Protein AF-A0A3D0Y7F2-F1 (afdb_monomer_lite)

Radius of gyration: 28.41 Å; chains: 1; bounding box: 75×40×72 Å

Sequence (306 aa):
MISSENSNTTSEDLYGLFSFSYNDFSDPIQWSDATGISRIKKYPNGFASLYKIGITNENKSEDSSIKQLWVSVSYGKETEGGITLGGSEKISDPVDLDFKDEFSYNTVKRVFYFKKKGISPLGLIVHIEKQHIKPTKFFYGFILRTRLFFWRKFLTSLIKLFDKTLTGILWLISGERTSEDIWSRMLMDKNKVGLYANNSSRVHNIPLKPAEFSNVGTIDFFGYKAKRWSVISFCVIHLGISIVFITYQYKPSLLKFLFNNNFLTLCYIVVSFAFFESLIPETLKILTNKFIPNIFNKIVFKSIKV

Structure (mmCIF, N/CA/C/O backbone):
data_AF-A0A3D0Y7F2-F1
#
_entry.id   AF-A0A3D0Y7F2-F1
#
loop_
_atom_site.group_PDB
_atom_site.id
_atom_site.type_symbol
_atom_site.label_atom_id
_atom_site.label_alt_id
_atom_site.label_comp_id
_atom_site.label_asym_id
_atom_site.label_entity_id
_atom_site.label_seq_id
_atom_site.pdbx_PDB_ins_code
_atom_site.Cartn_x
_atom_site.Cartn_y
_atom_site.Cartn_z
_atom_site.occupancy
_atom_site.B_iso_or_equiv
_atom_site.auth_seq_id
_atom_site.auth_comp_id
_atom_site.auth_asym_id
_atom_site.auth_atom_id
_atom_site.pdbx_PDB_model_num
ATOM 1 N N . MET A 1 1 ? -30.557 -10.541 -16.569 1.00 31.45 1 MET A N 1
ATOM 2 C CA . MET A 1 1 ? -31.504 -10.146 -15.508 1.00 31.45 1 MET A CA 1
ATOM 3 C C . MET A 1 1 ? -31.081 -10.867 -14.243 1.00 31.45 1 MET A C 1
ATOM 5 O O . MET A 1 1 ? -31.328 -12.055 -14.129 1.00 31.45 1 MET A O 1
ATOM 9 N N . ILE A 1 2 ? -30.344 -10.188 -13.367 1.00 25.33 2 ILE A N 1
ATOM 10 C CA . ILE A 1 2 ? -30.065 -10.669 -12.011 1.00 25.33 2 ILE A CA 1
ATOM 11 C C . ILE A 1 2 ? -30.887 -9.740 -11.130 1.00 25.33 2 ILE A C 1
ATOM 13 O O . ILE A 1 2 ? -30.634 -8.536 -11.106 1.00 25.33 2 ILE A O 1
ATOM 17 N N . SER A 1 3 ? -31.948 -10.278 -10.538 1.00 23.50 3 SER A N 1
ATOM 18 C CA . SER A 1 3 ? -32.793 -9.568 -9.589 1.00 23.50 3 SER A CA 1
ATOM 19 C C . SER A 1 3 ? -31.948 -9.206 -8.374 1.00 23.50 3 SER A C 1
ATOM 21 O O . SER A 1 3 ? -31.533 -10.076 -7.612 1.00 23.50 3 SER A O 1
ATOM 23 N N . SER A 1 4 ? -31.672 -7.916 -8.207 1.00 27.48 4 SER A N 1
ATOM 24 C CA . SER A 1 4 ? -31.220 -7.366 -6.937 1.00 27.48 4 SER A CA 1
ATOM 25 C C . SER A 1 4 ? -32.393 -7.450 -5.962 1.00 27.48 4 SER A C 1
ATOM 27 O O . SER A 1 4 ? -33.233 -6.548 -5.914 1.00 27.48 4 SER A O 1
ATOM 29 N N . GLU A 1 5 ? -32.488 -8.551 -5.223 1.00 30.44 5 GLU A N 1
ATOM 30 C CA . GLU A 1 5 ? -33.290 -8.583 -4.007 1.00 30.44 5 GLU A CA 1
ATOM 31 C C . GLU A 1 5 ? -32.651 -7.611 -3.014 1.00 30.44 5 GLU A C 1
ATOM 33 O O . GLU A 1 5 ? -31.716 -7.932 -2.284 1.00 30.44 5 GLU A O 1
ATOM 38 N N . ASN A 1 6 ? -33.145 -6.373 -3.027 1.00 33.69 6 ASN A N 1
ATOM 39 C CA . ASN A 1 6 ? -33.041 -5.480 -1.887 1.00 33.69 6 ASN A CA 1
ATOM 40 C C . ASN A 1 6 ? -33.839 -6.130 -0.754 1.00 33.69 6 ASN A C 1
ATOM 42 O O . ASN A 1 6 ? -35.038 -5.891 -0.609 1.00 33.69 6 ASN A O 1
ATOM 46 N N . SER A 1 7 ? -33.183 -6.980 0.035 1.00 36.22 7 SER A N 1
ATOM 47 C CA . SER A 1 7 ? -33.731 -7.438 1.303 1.00 36.22 7 SER A CA 1
ATOM 48 C C . SER A 1 7 ? -33.787 -6.228 2.236 1.00 36.22 7 SER A C 1
ATOM 50 O O . SER A 1 7 ? -32.797 -5.884 2.890 1.00 36.22 7 SER A O 1
ATOM 52 N N . ASN A 1 8 ? -34.935 -5.553 2.261 1.00 37.84 8 ASN A N 1
ATOM 53 C CA . ASN A 1 8 ? -35.288 -4.582 3.288 1.00 37.84 8 ASN A CA 1
ATOM 54 C C . ASN A 1 8 ? -35.274 -5.316 4.632 1.00 37.84 8 ASN A C 1
ATOM 56 O O . ASN A 1 8 ? -36.281 -5.879 5.048 1.00 37.84 8 ASN A O 1
ATOM 60 N N . THR A 1 9 ? -34.110 -5.370 5.279 1.00 47.34 9 THR A N 1
ATOM 61 C CA . THR A 1 9 ? -34.013 -5.886 6.643 1.00 47.34 9 THR A CA 1
ATOM 62 C C . THR A 1 9 ? -34.732 -4.873 7.526 1.00 47.34 9 THR A C 1
ATOM 64 O O . THR A 1 9 ? -34.365 -3.696 7.523 1.00 47.34 9 THR A O 1
ATOM 67 N N . THR A 1 10 ? -35.800 -5.289 8.200 1.00 50.09 10 THR A N 1
ATOM 68 C CA . THR A 1 10 ? -36.609 -4.376 9.015 1.00 50.09 10 THR A CA 1
ATOM 69 C C . THR A 1 10 ? -35.827 -3.946 10.256 1.00 50.09 10 THR A C 1
ATOM 71 O O . THR A 1 10 ? -34.909 -4.641 10.690 1.00 50.09 10 THR A O 1
ATOM 74 N N . SER A 1 11 ? -36.160 -2.795 10.847 1.00 49.34 11 SER A N 1
ATOM 75 C CA . SER A 1 11 ? -35.539 -2.353 12.104 1.00 49.34 11 SER A CA 1
ATOM 76 C C . SER A 1 11 ? -35.681 -3.410 13.206 1.00 49.34 11 SER A C 1
ATOM 78 O O . SER A 1 11 ? -34.735 -3.626 13.960 1.00 49.34 11 SER A O 1
ATOM 80 N N . GLU A 1 12 ? -36.805 -4.131 13.248 1.00 50.69 12 GLU A N 1
ATOM 81 C CA . GLU A 1 12 ? -37.059 -5.239 14.180 1.00 50.69 12 GLU A CA 1
ATOM 82 C C . GLU A 1 12 ? -36.042 -6.385 14.041 1.00 50.69 12 GLU A C 1
ATOM 84 O O . GLU A 1 12 ? -35.531 -6.871 15.054 1.00 50.69 12 GLU A O 1
ATOM 89 N N . ASP A 1 13 ? -35.647 -6.745 12.814 1.00 58.28 13 ASP A N 1
ATOM 90 C CA . ASP A 1 13 ? -34.602 -7.751 12.566 1.00 58.28 13 ASP A CA 1
ATOM 91 C C . ASP A 1 13 ? -33.224 -7.295 13.082 1.00 58.28 13 ASP A C 1
ATOM 93 O O . ASP A 1 13 ? -32.412 -8.106 13.538 1.00 58.28 13 ASP A O 1
ATOM 97 N N . LEU A 1 14 ? -32.943 -5.986 13.023 1.00 55.69 14 LEU A N 1
ATOM 98 C CA . LEU A 1 14 ? -31.690 -5.400 13.517 1.00 55.69 14 LEU A CA 1
ATOM 99 C C . LEU A 1 14 ? -31.657 -5.372 15.056 1.00 55.69 14 LEU A C 1
ATOM 101 O O . LEU A 1 14 ? -30.624 -5.686 15.652 1.00 55.69 14 LEU A O 1
ATOM 105 N N . TYR A 1 15 ? -32.789 -5.066 15.700 1.00 56.88 15 TYR A N 1
ATOM 106 C CA . TYR A 1 15 ? -32.940 -5.111 17.161 1.00 56.88 15 TYR A CA 1
ATOM 107 C C . TYR A 1 15 ? -32.866 -6.543 17.715 1.00 56.88 15 TYR A C 1
ATOM 109 O O . TYR A 1 15 ? -32.319 -6.752 18.801 1.00 56.88 15 TYR A O 1
ATOM 117 N N . GLY A 1 16 ? -33.343 -7.541 16.961 1.00 59.06 16 GLY A N 1
ATOM 118 C CA . GLY A 1 16 ? -33.227 -8.957 17.323 1.00 59.06 16 GLY A CA 1
ATOM 119 C C . GLY A 1 16 ? -31.779 -9.464 17.393 1.00 59.06 16 GLY A C 1
ATOM 120 O O . GLY A 1 16 ? -31.470 -10.340 18.202 1.00 59.06 16 GLY A O 1
ATOM 121 N N . LEU A 1 17 ? -30.875 -8.884 16.595 1.00 60.06 17 LEU A N 1
ATOM 122 C CA . LEU A 1 17 ? -29.456 -9.262 16.535 1.00 60.06 17 LEU A CA 1
ATOM 123 C C . LEU A 1 17 ? -28.589 -8.604 17.620 1.00 60.06 17 LEU A C 1
ATOM 125 O O . LEU A 1 17 ? -27.575 -9.182 18.008 1.00 60.06 17 LEU A O 1
ATOM 129 N N . PHE A 1 18 ? -28.972 -7.427 18.124 1.00 61.91 18 PHE A N 1
ATOM 130 C CA . PHE A 1 18 ? -28.209 -6.653 19.112 1.00 61.91 18 PHE A CA 1
ATOM 131 C C . PHE A 1 18 ? -29.097 -6.237 20.298 1.00 61.91 18 PHE A C 1
ATOM 133 O O . PHE A 1 18 ? -29.431 -5.071 20.474 1.00 61.91 18 PHE A O 1
ATOM 140 N N . SER A 1 19 ? -29.481 -7.185 21.157 1.00 54.09 19 SER A N 1
ATOM 141 C CA . SER A 1 19 ? -30.328 -6.899 22.325 1.00 54.09 19 SER A CA 1
ATOM 142 C C . SER A 1 19 ? -29.500 -6.687 23.609 1.00 54.09 19 SER A C 1
ATOM 144 O O . SER A 1 19 ? -29.348 -7.607 24.419 1.00 54.09 19 SER A O 1
ATOM 146 N N . PHE A 1 20 ? -28.933 -5.498 23.821 1.00 61.19 20 PHE A N 1
ATOM 147 C CA . PHE A 1 20 ? -28.354 -5.094 25.115 1.00 61.19 20 PHE A CA 1
ATOM 148 C C . PHE A 1 20 ? -28.606 -3.612 25.402 1.00 61.19 20 PHE A C 1
ATOM 150 O O . PHE A 1 20 ? -28.861 -2.837 24.490 1.00 61.19 20 PHE A O 1
ATOM 157 N N . SER A 1 21 ? -28.572 -3.233 26.686 1.00 50.38 21 SER A N 1
ATOM 158 C CA . SER A 1 21 ? -28.918 -1.880 27.142 1.00 50.38 21 SER A CA 1
ATOM 159 C C . SER A 1 21 ? -28.012 -0.809 26.517 1.00 50.38 21 SER A C 1
ATOM 161 O O . SER A 1 21 ? -26.785 -0.872 26.630 1.00 50.38 21 SER A O 1
ATOM 163 N N . TYR A 1 22 ? -28.649 0.166 25.867 1.00 56.84 22 TYR A N 1
ATOM 164 C CA . TYR A 1 22 ? -28.088 1.164 24.950 1.00 56.84 22 TYR A CA 1
ATOM 165 C C . TYR A 1 22 ? -27.462 2.385 25.623 1.00 56.84 22 TYR A C 1
ATOM 167 O O . TYR A 1 22 ? -27.302 3.406 24.968 1.00 56.84 22 TYR A O 1
ATOM 175 N N . ASN A 1 23 ? -27.104 2.329 26.908 1.00 53.56 23 ASN A N 1
ATOM 176 C CA . ASN A 1 23 ? -26.885 3.552 27.696 1.00 53.56 23 ASN A CA 1
ATOM 177 C C . ASN A 1 23 ? -25.771 4.502 27.203 1.00 53.56 23 ASN A C 1
ATOM 179 O O . ASN A 1 23 ? -25.638 5.573 27.770 1.00 53.56 23 ASN A O 1
ATOM 183 N N . ASP A 1 24 ? -25.028 4.176 26.140 1.00 64.12 24 ASP A N 1
ATOM 184 C CA . ASP A 1 24 ? -24.133 5.102 25.435 1.00 64.12 24 ASP A CA 1
ATOM 185 C C . ASP A 1 24 ? -23.943 4.782 23.926 1.00 64.12 24 ASP A C 1
ATOM 187 O O . ASP A 1 24 ? -22.988 5.263 23.307 1.00 64.12 24 ASP A O 1
ATOM 191 N N . PHE A 1 25 ? -24.770 3.914 23.330 1.00 67.94 25 PHE A N 1
ATOM 192 C 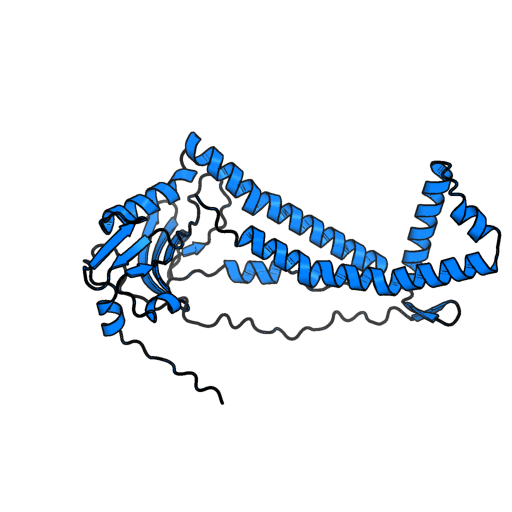CA . PHE A 1 25 ? -24.621 3.466 21.935 1.00 67.94 25 PHE A CA 1
ATOM 193 C C . PHE A 1 25 ? -25.765 3.964 21.059 1.00 67.94 25 PHE A C 1
ATOM 195 O O . PHE A 1 25 ? -26.882 4.136 21.533 1.00 67.94 25 PHE A O 1
ATOM 202 N N . SER A 1 26 ? -25.478 4.164 19.772 1.00 69.62 26 SER A N 1
ATOM 203 C CA . SER A 1 26 ? -26.501 4.415 18.764 1.00 69.62 26 SER A CA 1
ATOM 204 C C . SER A 1 26 ? -27.470 3.240 18.674 1.00 69.62 26 SER A C 1
ATOM 206 O O . SER A 1 26 ? -27.095 2.095 18.952 1.00 69.62 26 SER A O 1
ATOM 208 N N . ASP A 1 27 ? -28.666 3.515 18.162 1.00 68.69 27 ASP A N 1
ATOM 209 C CA . ASP A 1 27 ? -29.533 2.473 17.623 1.00 68.69 27 ASP A CA 1
ATOM 210 C C . ASP A 1 27 ? -28.783 1.612 16.587 1.00 68.69 27 ASP A C 1
ATOM 212 O O . ASP A 1 27 ? -27.789 2.078 16.005 1.00 68.69 27 ASP A O 1
ATOM 216 N N . PRO A 1 28 ? -29.217 0.359 16.353 1.00 72.06 28 PRO A N 1
ATOM 217 C CA . PRO A 1 28 ? -28.663 -0.483 15.302 1.00 72.06 28 PRO A CA 1
ATOM 218 C C . PRO A 1 28 ? -28.724 0.211 13.933 1.00 72.06 28 PRO A C 1
ATOM 220 O O . PRO A 1 28 ? -29.779 0.642 13.474 1.00 72.06 28 PRO A O 1
ATOM 223 N N . ILE A 1 29 ? -27.576 0.300 13.266 1.00 72.50 29 ILE A N 1
ATOM 224 C CA . ILE A 1 29 ? -27.380 0.917 11.956 1.00 72.50 29 ILE A CA 1
ATOM 225 C C . ILE A 1 29 ? -27.018 -0.177 10.953 1.00 72.50 29 ILE A C 1
ATOM 227 O O . ILE A 1 29 ? -26.158 -1.027 11.206 1.00 72.50 29 ILE A O 1
ATOM 231 N N . GLN A 1 30 ? -27.643 -0.126 9.779 1.00 72.62 30 GLN A N 1
ATOM 232 C CA . GLN A 1 30 ? -27.205 -0.892 8.620 1.00 72.62 30 GLN A CA 1
ATOM 233 C C . GLN A 1 30 ? -26.110 -0.110 7.882 1.00 72.62 30 GLN A C 1
ATOM 235 O O . GLN A 1 30 ? -26.349 0.980 7.360 1.00 72.62 30 GLN A O 1
ATOM 240 N N . TRP A 1 31 ? -24.905 -0.668 7.834 1.00 71.94 31 TRP A N 1
ATOM 241 C CA . TRP A 1 31 ? -23.828 -0.226 6.951 1.00 71.94 31 TRP A CA 1
ATOM 242 C C . TRP A 1 31 ? -23.847 -1.039 5.648 1.00 71.94 31 TRP A C 1
ATOM 244 O O . TRP A 1 31 ? -24.572 -2.028 5.518 1.00 71.94 31 TRP A O 1
ATOM 254 N N . SER A 1 32 ? -23.039 -0.624 4.668 1.00 67.50 32 SER A N 1
ATOM 255 C CA . SER A 1 32 ? -22.938 -1.277 3.354 1.00 67.50 32 SER A CA 1
ATOM 256 C C . SER A 1 32 ? -22.606 -2.771 3.432 1.00 67.50 32 SER A C 1
ATOM 258 O O . SER A 1 32 ? -23.070 -3.561 2.618 1.00 67.50 32 SER A O 1
ATOM 260 N N . ASP A 1 33 ? -21.807 -3.155 4.419 1.00 67.62 33 ASP A N 1
ATOM 261 C CA . ASP A 1 33 ? -21.152 -4.455 4.549 1.00 67.62 33 ASP A CA 1
ATOM 262 C C . ASP A 1 33 ? -21.440 -5.151 5.891 1.00 67.62 33 ASP A C 1
ATOM 264 O O . ASP A 1 33 ? -21.094 -6.322 6.074 1.00 67.62 33 ASP A O 1
ATOM 268 N N . ALA A 1 34 ? -22.103 -4.465 6.825 1.00 73.75 34 ALA A N 1
ATOM 269 C CA . ALA A 1 34 ? -22.382 -4.982 8.158 1.00 73.75 34 ALA A CA 1
ATOM 270 C C . ALA A 1 34 ? -23.618 -4.333 8.798 1.00 73.75 34 ALA A C 1
ATOM 272 O O . ALA A 1 34 ? -23.972 -3.195 8.506 1.00 73.75 34 ALA A O 1
ATOM 273 N N . THR A 1 35 ? -24.231 -5.042 9.739 1.00 78.38 35 THR A N 1
ATOM 274 C CA . THR A 1 35 ? -25.223 -4.496 10.672 1.00 78.38 35 THR A CA 1
ATOM 275 C C . THR A 1 35 ? -24.552 -4.299 12.025 1.00 78.38 35 THR A C 1
ATOM 277 O O . THR A 1 35 ? -23.907 -5.229 12.510 1.00 78.38 35 THR A O 1
ATOM 280 N N . GLY A 1 36 ? -24.722 -3.157 12.688 1.00 81.50 36 GLY A N 1
ATOM 281 C CA . GLY A 1 36 ? -24.130 -2.988 14.011 1.00 81.50 36 GLY A CA 1
ATOM 282 C C . GLY A 1 36 ? -24.531 -1.728 14.747 1.00 81.50 36 GLY A C 1
ATOM 283 O O . GLY A 1 36 ? -25.446 -1.022 14.359 1.00 81.50 36 GLY A O 1
ATOM 284 N N . ILE A 1 37 ? -23.822 -1.444 15.827 1.00 81.81 37 ILE A N 1
ATOM 285 C CA . ILE A 1 37 ? -24.002 -0.258 16.658 1.00 81.81 37 ILE A CA 1
ATOM 286 C C . ILE A 1 37 ? -22.727 0.571 16.674 1.00 81.81 37 ILE A C 1
ATOM 288 O O . ILE A 1 37 ? -21.622 0.079 16.414 1.00 81.81 37 ILE A O 1
ATOM 292 N N . SER A 1 38 ? -22.868 1.840 17.036 1.00 81.00 38 SER A N 1
ATOM 293 C CA . SER A 1 38 ? -21.736 2.748 17.133 1.00 81.00 38 SER A CA 1
ATOM 294 C C . SER A 1 38 ? -21.764 3.599 18.393 1.00 81.00 38 SER A C 1
ATOM 296 O O . SER A 1 38 ? -22.818 3.847 18.967 1.00 81.00 38 SER A O 1
ATOM 298 N N . ARG A 1 39 ? -20.594 4.052 18.837 1.00 82.88 39 ARG A N 1
ATOM 299 C CA . ARG A 1 39 ? -20.454 5.011 19.937 1.00 82.88 39 ARG A CA 1
ATOM 300 C C . ARG A 1 39 ? -19.411 6.047 19.576 1.00 82.88 39 ARG A C 1
ATOM 302 O O . ARG A 1 39 ? -18.332 5.695 19.106 1.00 82.88 39 ARG A O 1
ATOM 309 N N . ILE A 1 40 ? -19.708 7.312 19.852 1.00 82.06 40 ILE A N 1
ATOM 310 C CA . ILE A 1 40 ? -18.735 8.396 19.742 1.00 82.06 40 ILE A CA 1
ATOM 311 C C . ILE A 1 40 ? -18.255 8.774 21.141 1.00 82.06 40 ILE A C 1
ATOM 313 O O . ILE A 1 40 ? -19.053 9.066 22.028 1.00 82.06 40 ILE A O 1
ATOM 317 N N . LYS A 1 41 ? -16.936 8.811 21.325 1.00 85.19 41 LYS A N 1
ATOM 318 C CA . LYS A 1 41 ? -16.285 9.404 22.493 1.00 85.19 41 LYS A CA 1
ATOM 319 C C . LYS A 1 41 ? -15.614 10.706 22.075 1.00 85.19 41 LYS A C 1
ATOM 321 O O . LYS A 1 41 ? -14.634 10.674 21.337 1.00 85.19 41 LYS A O 1
ATOM 326 N N . LYS A 1 42 ? -16.141 11.836 22.543 1.00 85.06 42 LYS A N 1
ATOM 327 C CA . LYS A 1 42 ? -15.595 13.169 22.253 1.00 85.06 42 LYS A CA 1
ATOM 328 C C . LYS A 1 42 ? -14.415 13.494 23.168 1.00 85.06 42 LYS A C 1
ATOM 330 O O . LYS A 1 42 ? -14.407 13.098 24.335 1.00 85.06 42 LYS A O 1
ATOM 335 N N . TYR A 1 43 ? -13.446 14.237 22.645 1.00 82.19 43 TYR A N 1
ATOM 336 C CA . TYR A 1 43 ? -12.298 14.756 23.382 1.00 82.19 43 TYR A CA 1
ATOM 337 C C . TYR A 1 43 ? -12.314 16.295 23.406 1.00 82.19 43 TYR A C 1
ATOM 339 O O . TYR A 1 43 ? -12.846 16.922 22.489 1.00 82.19 43 TYR A O 1
ATOM 347 N N . PRO A 1 44 ? -11.690 16.939 24.412 1.00 79.19 44 PRO A N 1
ATOM 348 C CA . PRO A 1 44 ? -11.733 18.400 24.577 1.00 79.19 44 PRO A CA 1
ATOM 349 C C . PRO A 1 44 ? -11.097 19.214 23.438 1.00 79.19 44 PRO A C 1
ATOM 351 O O . PRO A 1 44 ? -11.275 20.422 23.361 1.00 79.19 44 PRO A O 1
ATOM 354 N N . ASN A 1 45 ? -10.321 18.574 22.565 1.00 78.44 45 ASN A N 1
ATOM 355 C CA . ASN A 1 45 ? -9.550 19.199 21.489 1.00 78.44 45 ASN A CA 1
ATOM 356 C C . ASN A 1 45 ? -10.296 19.243 20.138 1.00 78.44 45 ASN A C 1
ATOM 358 O O . ASN A 1 45 ? -9.668 19.513 19.115 1.00 78.44 45 ASN A O 1
ATOM 362 N N . GLY A 1 46 ? -11.601 18.946 20.114 1.00 79.94 46 GLY A N 1
ATOM 363 C CA . GLY A 1 46 ? -12.395 18.872 18.879 1.00 79.94 46 GLY A CA 1
ATOM 364 C C . GLY A 1 46 ? -12.153 17.600 18.057 1.00 79.94 46 GLY A C 1
ATOM 365 O O . GLY A 1 46 ? -12.505 17.543 16.877 1.00 79.94 46 GLY A O 1
ATOM 366 N N . PHE A 1 47 ? -11.532 16.585 18.664 1.00 82.19 47 PHE A N 1
ATOM 367 C CA . PHE A 1 47 ? -11.405 15.246 18.099 1.00 82.19 47 PHE A CA 1
ATOM 368 C C . PHE A 1 47 ? -12.358 14.282 18.801 1.00 82.19 47 PHE A C 1
ATOM 370 O O . PHE A 1 47 ? -12.785 14.512 19.932 1.00 82.19 47 PHE A O 1
ATOM 377 N N . ALA A 1 48 ? -12.656 13.166 18.150 1.00 83.69 48 ALA A N 1
ATOM 378 C CA . ALA A 1 48 ? -13.460 12.102 18.720 1.00 83.69 48 ALA A CA 1
ATOM 379 C C . ALA A 1 48 ? -12.994 10.728 18.227 1.00 83.69 48 ALA A C 1
ATOM 381 O O . ALA A 1 48 ? -12.411 10.600 17.148 1.00 83.69 48 ALA A O 1
ATOM 382 N N . SER A 1 49 ? -13.288 9.701 19.022 1.00 83.25 49 SER A N 1
ATOM 383 C CA . SER A 1 49 ? -13.154 8.302 18.620 1.00 83.25 49 SER A CA 1
ATOM 384 C C . SER A 1 49 ? -14.523 7.710 18.320 1.00 83.25 49 SER A C 1
ATOM 386 O O . SER A 1 49 ? -15.429 7.778 19.151 1.00 83.25 49 SER A O 1
ATOM 388 N N . LEU A 1 50 ? -14.662 7.110 17.143 1.00 84.12 50 LEU A N 1
ATOM 389 C CA . LEU A 1 50 ? -15.838 6.368 16.712 1.00 84.12 50 LEU A CA 1
ATOM 390 C C . LEU A 1 50 ? -15.568 4.876 16.875 1.00 84.12 50 LEU A C 1
ATOM 392 O O . LEU A 1 50 ? -14.697 4.322 16.209 1.00 84.12 50 LEU A O 1
ATOM 396 N N . TYR A 1 51 ? -16.335 4.234 17.744 1.00 84.44 51 TYR A N 1
ATOM 397 C CA . TYR A 1 51 ? -16.341 2.793 17.947 1.00 84.44 51 TYR A CA 1
ATOM 398 C C . TYR A 1 51 ? -17.490 2.210 17.131 1.00 84.44 51 TYR A C 1
ATOM 400 O O . TYR A 1 51 ? -18.615 2.689 17.253 1.00 84.44 51 TYR A O 1
ATOM 408 N N . LYS A 1 52 ? -17.223 1.190 16.319 1.00 84.56 52 LYS A N 1
ATOM 409 C CA . LYS A 1 52 ? -18.223 0.433 15.562 1.00 84.56 52 LYS A CA 1
ATOM 410 C C . LYS A 1 52 ? -18.121 -1.035 15.945 1.00 84.56 52 LYS A C 1
ATOM 412 O O . LYS A 1 52 ? -17.027 -1.593 15.974 1.00 84.56 52 LYS A O 1
ATOM 417 N N . ILE A 1 53 ? -19.255 -1.650 16.248 1.00 85.50 53 ILE A N 1
ATOM 418 C CA . ILE A 1 53 ? -19.362 -3.074 16.565 1.00 85.50 53 ILE A CA 1
ATOM 419 C C . ILE A 1 53 ? -20.499 -3.613 15.713 1.00 85.50 53 ILE A C 1
ATOM 421 O O . ILE A 1 53 ? -21.631 -3.175 15.878 1.00 85.50 53 ILE A O 1
ATOM 425 N N . GLY A 1 54 ? -20.216 -4.546 14.815 1.00 85.12 54 GLY A N 1
ATOM 426 C CA . GLY A 1 54 ? -21.222 -5.122 13.934 1.00 85.12 54 GLY A CA 1
ATOM 427 C C . GLY A 1 54 ? -20.971 -6.577 13.592 1.00 85.12 54 GLY A C 1
ATOM 428 O O . GLY A 1 54 ? -19.941 -7.147 13.932 1.00 85.12 54 GLY A O 1
ATOM 429 N N . ILE A 1 55 ? -21.934 -7.171 12.904 1.00 81.44 55 ILE A N 1
ATOM 430 C CA . ILE A 1 55 ? -21.848 -8.485 12.272 1.00 81.44 55 ILE A CA 1
ATOM 431 C C . ILE A 1 55 ? -21.838 -8.230 10.765 1.00 81.44 55 ILE A C 1
ATOM 433 O O . ILE A 1 55 ? -22.696 -7.503 10.257 1.00 81.44 55 ILE A O 1
ATOM 437 N N . THR A 1 56 ? -20.859 -8.790 10.053 1.00 77.56 56 THR A N 1
ATOM 438 C CA . THR A 1 56 ? -20.792 -8.661 8.590 1.00 77.56 56 THR A CA 1
ATOM 439 C C . THR A 1 56 ? -21.987 -9.348 7.936 1.00 77.56 56 THR A C 1
ATOM 441 O O . THR A 1 56 ? -22.507 -10.332 8.465 1.00 77.56 56 THR A O 1
ATOM 444 N N . ASN A 1 57 ? -22.414 -8.863 6.770 1.00 72.88 57 ASN A N 1
ATOM 445 C CA . ASN A 1 57 ? -23.537 -9.465 6.042 1.00 72.88 57 ASN A CA 1
ATOM 446 C C . ASN A 1 57 ? -23.282 -10.952 5.718 1.00 72.88 57 ASN A C 1
ATOM 448 O O . ASN A 1 57 ? -24.208 -11.754 5.772 1.00 72.88 57 ASN A O 1
ATOM 452 N N . GLU A 1 58 ? -22.022 -11.325 5.474 1.00 72.62 58 GLU A N 1
ATOM 453 C CA . GLU A 1 58 ? -21.587 -12.715 5.277 1.00 72.62 58 GLU A CA 1
ATOM 454 C C . GLU A 1 58 ? -21.793 -13.578 6.531 1.00 72.62 58 GLU A C 1
ATOM 456 O O . GLU A 1 58 ? -22.375 -14.652 6.454 1.00 72.62 58 GLU A O 1
ATOM 461 N N . ASN A 1 59 ? -21.395 -13.095 7.714 1.00 73.12 59 ASN A N 1
ATOM 462 C CA . ASN A 1 59 ? -21.632 -13.829 8.963 1.00 73.12 59 ASN A CA 1
ATOM 463 C C . ASN A 1 59 ? -23.116 -13.860 9.337 1.00 73.12 59 ASN A C 1
ATOM 465 O O . ASN A 1 59 ? -23.569 -14.774 10.027 1.00 73.12 59 ASN A O 1
ATOM 469 N N . LYS A 1 60 ? -23.892 -12.852 8.928 1.00 68.31 60 LYS A N 1
ATOM 470 C CA . LYS A 1 60 ? -25.323 -12.763 9.227 1.00 68.31 60 LYS A CA 1
ATOM 471 C C . LYS A 1 60 ? -26.089 -13.939 8.614 1.00 68.31 60 LYS A C 1
ATOM 473 O O . LYS A 1 60 ? -26.919 -14.512 9.317 1.00 68.31 60 LYS A O 1
ATOM 478 N N . SER A 1 61 ? -25.761 -14.335 7.382 1.00 65.62 61 SER A N 1
ATOM 479 C CA . SER A 1 61 ? -26.430 -15.417 6.645 1.00 65.62 61 SER A CA 1
ATOM 480 C C . SER A 1 61 ? -26.004 -16.838 7.040 1.00 65.62 61 SER A C 1
ATOM 482 O O . SER A 1 61 ? -26.674 -17.789 6.649 1.00 65.62 61 SER A O 1
ATOM 484 N N . GLU A 1 62 ? -24.935 -17.017 7.823 1.00 73.38 62 GLU A N 1
ATOM 485 C CA . GLU A 1 62 ? -24.532 -18.348 8.301 1.00 73.38 62 GLU A CA 1
ATOM 486 C C . GLU A 1 62 ? -25.515 -18.921 9.335 1.00 73.38 62 GLU A C 1
ATOM 488 O O . GLU A 1 62 ? -25.928 -18.224 10.255 1.00 73.38 62 GLU A O 1
ATOM 493 N N . ASP A 1 63 ? -25.809 -20.220 9.301 1.00 75.44 63 ASP A N 1
ATOM 494 C CA . ASP A 1 63 ? -26.747 -20.861 10.249 1.00 75.44 63 ASP A CA 1
ATOM 495 C C . ASP A 1 63 ? -26.154 -21.087 11.668 1.00 75.44 63 ASP A C 1
ATOM 497 O O . ASP A 1 63 ? -26.640 -21.860 12.492 1.00 75.44 63 ASP A O 1
ATOM 501 N N . SER A 1 64 ? -25.043 -20.413 11.981 1.00 80.38 64 SER A N 1
ATOM 502 C CA . SER A 1 64 ? -24.370 -20.483 13.279 1.00 80.38 64 SER A CA 1
ATOM 503 C C . SER A 1 64 ? -24.994 -19.526 14.298 1.00 80.38 64 SER A C 1
ATOM 505 O O . SER A 1 64 ? -25.174 -18.333 14.042 1.00 80.38 64 SER A O 1
ATOM 507 N N . SER A 1 65 ? -25.213 -20.025 15.521 1.00 81.75 65 SER A N 1
ATOM 508 C CA . SER A 1 65 ? -25.576 -19.193 16.683 1.00 81.75 65 SER A CA 1
ATOM 509 C C . SER A 1 65 ? -24.440 -18.281 17.161 1.00 81.75 65 SER A C 1
ATOM 511 O O . SER A 1 65 ? -24.688 -17.322 17.892 1.00 81.75 65 SER A O 1
ATOM 513 N N . ILE A 1 66 ? -23.193 -18.572 16.775 1.00 84.06 66 ILE A N 1
ATOM 514 C CA . ILE A 1 66 ? -22.011 -17.763 17.082 1.00 84.06 66 ILE A CA 1
ATOM 515 C C . ILE A 1 66 ? -21.648 -16.969 15.833 1.00 84.06 66 ILE A C 1
ATOM 517 O O . ILE A 1 66 ? -21.231 -17.543 14.829 1.00 84.06 66 ILE A O 1
ATOM 521 N N . LYS A 1 67 ? -21.777 -15.648 15.925 1.00 84.88 67 LYS A N 1
ATOM 522 C CA . LYS A 1 67 ? -21.461 -14.699 14.858 1.00 84.88 67 LYS A CA 1
ATOM 523 C C . LYS A 1 67 ? -20.127 -14.028 15.148 1.00 84.88 67 LYS A C 1
ATOM 525 O O . LYS A 1 67 ? -19.934 -13.530 16.259 1.00 84.88 67 LYS A O 1
ATOM 530 N N . GLN A 1 68 ? -19.206 -14.002 14.187 1.00 85.12 68 GLN A N 1
ATOM 531 C CA . GLN A 1 68 ? -17.995 -13.192 14.333 1.00 85.12 68 GLN A CA 1
ATOM 532 C C . GLN A 1 68 ? -18.360 -11.711 14.276 1.00 85.12 68 GLN A C 1
ATOM 534 O O . GLN A 1 68 ? -19.211 -11.290 13.488 1.00 85.12 68 GLN A O 1
ATOM 539 N N . LEU A 1 69 ? -17.723 -10.927 15.139 1.00 83.62 69 LEU A N 1
ATOM 540 C CA . LEU A 1 69 ? -17.932 -9.492 15.191 1.00 83.62 69 LEU A CA 1
ATOM 541 C C . LEU A 1 69 ? -16.851 -8.776 14.395 1.00 83.62 69 LEU A C 1
ATOM 543 O O . LEU A 1 69 ? -15.656 -9.006 14.575 1.00 83.62 69 LEU A O 1
ATOM 547 N N . TRP A 1 70 ? -17.295 -7.836 13.575 1.00 84.81 70 TRP A N 1
ATOM 548 C CA . TRP A 1 70 ? -16.466 -6.770 13.060 1.00 84.81 70 TRP A CA 1
ATOM 549 C C . TRP A 1 70 ? -16.456 -5.624 14.066 1.00 84.81 70 TRP A C 1
ATOM 551 O O . TRP A 1 70 ? -17.477 -4.988 14.331 1.00 84.81 70 TRP A O 1
ATOM 561 N N . VAL A 1 71 ? -15.293 -5.377 14.655 1.00 83.62 71 VAL A N 1
ATOM 562 C CA . VAL A 1 71 ? -15.109 -4.336 15.659 1.00 83.62 71 VAL A CA 1
ATOM 563 C C . VAL A 1 71 ? -14.030 -3.390 15.171 1.00 83.62 71 VAL A C 1
ATOM 565 O O . VAL A 1 71 ? -12.874 -3.785 15.042 1.00 83.62 71 VAL A O 1
ATOM 568 N N . SER A 1 72 ? -14.383 -2.128 14.956 1.00 82.25 72 SER A N 1
ATOM 569 C CA . SER A 1 72 ? -13.427 -1.098 14.560 1.00 82.25 72 SER A CA 1
ATOM 570 C C . SER A 1 72 ? -13.498 0.122 15.467 1.00 82.25 72 SER A C 1
ATOM 572 O O . SER A 1 72 ? -14.528 0.449 16.058 1.00 82.25 72 SER A O 1
ATOM 574 N N . VAL A 1 73 ? -12.363 0.795 15.610 1.00 82.25 73 VAL A N 1
ATOM 575 C CA . VAL A 1 73 ? -12.258 2.084 16.288 1.00 82.25 73 VAL A CA 1
ATOM 576 C C . VAL A 1 73 ? -11.455 3.021 15.409 1.00 82.25 73 VAL A C 1
ATOM 578 O O . VAL A 1 73 ? -10.411 2.645 14.878 1.00 82.25 73 VAL A O 1
ATOM 581 N N . SER A 1 74 ? -11.960 4.232 15.226 1.00 79.88 74 SER A N 1
ATOM 582 C CA . SER A 1 74 ? -11.351 5.256 14.381 1.00 79.88 74 SER A CA 1
ATOM 583 C C . SER A 1 74 ? -11.252 6.572 15.142 1.00 79.88 74 SER A C 1
ATOM 585 O O . SER A 1 74 ? -12.168 6.898 15.890 1.00 79.88 74 SER A O 1
ATOM 587 N N . TYR A 1 75 ? -10.165 7.320 14.968 1.00 80.19 75 TYR A N 1
ATOM 588 C CA . TYR A 1 75 ? -9.928 8.621 15.597 1.00 80.19 75 TYR A CA 1
ATOM 589 C C . TYR A 1 75 ? -9.880 9.725 14.542 1.00 80.19 75 TYR A C 1
ATOM 591 O O . TYR A 1 75 ? -9.279 9.575 13.479 1.00 80.19 75 TYR A O 1
ATOM 599 N N . GLY A 1 76 ? -10.518 10.858 14.820 1.00 77.94 76 GLY A N 1
ATOM 600 C CA . GLY A 1 76 ? -10.586 11.931 13.841 1.00 77.94 76 GLY A CA 1
ATOM 601 C C . GLY A 1 76 ? -11.160 13.227 14.375 1.00 77.94 76 GLY A C 1
ATOM 602 O O . GLY A 1 76 ? -11.526 13.329 15.544 1.00 77.94 76 GLY A O 1
ATOM 603 N N . LYS A 1 77 ? -11.217 14.234 13.501 1.00 79.19 7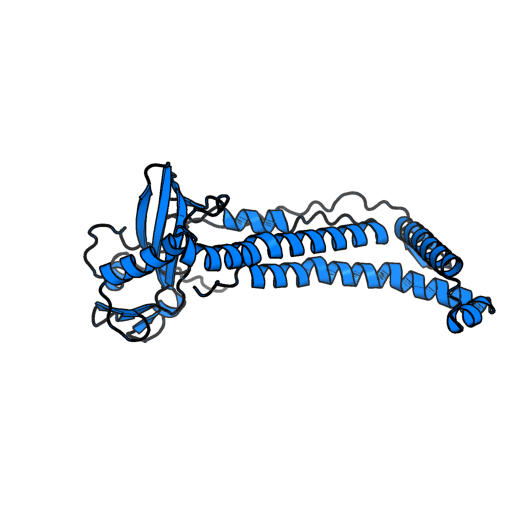7 LYS A N 1
ATOM 604 C CA . LYS A 1 77 ? -11.838 15.518 13.825 1.00 79.19 77 LYS A CA 1
ATOM 605 C C . LYS A 1 77 ? -13.351 15.334 13.860 1.00 79.19 77 LYS A C 1
ATOM 607 O O . LYS A 1 77 ? -13.918 14.727 12.949 1.00 79.19 77 LYS A O 1
ATOM 612 N N . GLU A 1 78 ? -13.988 15.854 14.899 1.00 75.75 78 GLU A N 1
ATOM 613 C CA . GLU A 1 78 ? -15.439 15.802 15.019 1.00 75.75 78 GLU A CA 1
ATOM 614 C C . GLU A 1 78 ? -16.103 16.649 13.923 1.00 75.75 78 GLU A C 1
ATOM 616 O O . GLU A 1 78 ? -15.649 17.747 13.592 1.00 75.75 78 GLU A O 1
ATOM 621 N N . THR A 1 79 ? -17.177 16.115 13.349 1.00 74.62 79 THR A N 1
ATOM 622 C CA . THR A 1 79 ? -18.035 16.786 12.368 1.00 74.62 79 THR A CA 1
ATOM 623 C C . THR A 1 79 ? -19.497 16.492 12.680 1.00 74.62 79 THR A C 1
ATOM 625 O O . THR A 1 79 ? -19.801 15.516 13.363 1.00 74.62 79 THR A O 1
ATOM 628 N N . GLU A 1 80 ? -20.418 17.288 12.137 1.00 62.81 80 GLU A N 1
ATOM 629 C CA . GLU A 1 80 ? -21.864 17.123 12.360 1.00 62.81 80 GLU A CA 1
ATOM 630 C C . GLU A 1 80 ? -22.396 15.728 11.960 1.00 62.81 80 GLU A C 1
ATOM 632 O O . GLU A 1 80 ? -23.397 15.274 12.505 1.00 62.81 80 GLU A O 1
ATOM 637 N N . GLY A 1 81 ? -21.706 15.009 11.062 1.00 59.19 81 GLY A N 1
ATOM 638 C CA . GLY A 1 81 ? -22.081 13.667 10.586 1.00 59.19 81 GLY A CA 1
ATOM 639 C C . GLY A 1 81 ? -21.245 12.496 11.131 1.00 59.19 81 GLY A C 1
ATOM 640 O O . GLY A 1 81 ? -21.368 11.375 10.622 1.00 59.19 81 GLY A O 1
ATOM 641 N N . GLY A 1 82 ? -20.364 12.727 12.113 1.00 68.38 82 GLY A N 1
ATOM 642 C CA . GLY A 1 82 ? -19.468 11.710 12.674 1.00 68.38 82 GLY A CA 1
ATOM 643 C C . GLY A 1 82 ? -18.033 12.210 12.825 1.00 68.38 82 GLY A C 1
ATOM 644 O O . GLY A 1 82 ? -17.798 13.305 13.332 1.00 68.38 82 GLY A O 1
ATOM 645 N N . ILE A 1 83 ? -17.055 11.419 12.382 1.00 65.94 83 ILE A N 1
ATOM 646 C CA . ILE A 1 83 ? -15.646 11.824 12.396 1.00 65.94 83 ILE A CA 1
ATOM 647 C C . ILE A 1 83 ? -15.091 11.879 10.976 1.00 65.94 83 ILE A C 1
ATOM 649 O O . ILE A 1 83 ? -15.259 10.950 10.187 1.00 65.94 83 ILE A O 1
ATOM 653 N N . THR A 1 84 ? -14.384 12.956 10.654 1.00 63.69 84 THR A N 1
ATOM 654 C CA . THR A 1 84 ? -13.479 12.944 9.505 1.00 63.69 84 THR A CA 1
ATOM 655 C C . THR A 1 84 ? -12.204 12.291 9.984 1.00 63.69 84 THR A C 1
ATOM 657 O O . THR A 1 84 ? -11.634 12.777 10.964 1.00 63.69 84 THR A O 1
ATOM 660 N N . LEU A 1 85 ? -11.766 11.213 9.321 1.00 60.72 85 LEU A N 1
ATOM 661 C CA . LEU A 1 85 ? -10.481 10.578 9.610 1.00 60.72 85 LEU A CA 1
ATOM 662 C C . LEU A 1 85 ? -9.402 11.656 9.535 1.00 60.72 85 LEU A C 1
ATOM 664 O O . LEU A 1 85 ? -8.998 12.112 8.466 1.00 60.72 85 LEU A O 1
ATOM 668 N N . GLY A 1 86 ? -9.009 12.121 10.715 1.00 46.31 86 GLY A N 1
ATOM 669 C CA . GLY A 1 86 ? -7.923 13.052 10.869 1.00 46.31 86 GLY A CA 1
ATOM 670 C C . GLY A 1 86 ? -6.707 12.211 10.597 1.00 46.31 86 GLY A C 1
ATOM 671 O O . GLY A 1 86 ? -6.427 11.289 11.361 1.00 46.31 86 GLY A O 1
ATOM 672 N N . GLY A 1 87 ? -6.038 12.471 9.474 1.00 47.00 87 GLY A N 1
ATOM 673 C CA . GLY A 1 87 ? -4.758 11.853 9.187 1.00 47.00 87 GLY A CA 1
ATOM 674 C C . GLY A 1 87 ? -3.937 11.842 10.470 1.00 47.00 87 GLY A C 1
ATOM 675 O O . GLY A 1 87 ? -3.832 12.861 11.147 1.00 47.00 87 GLY A O 1
ATOM 676 N N . SER A 1 88 ? -3.428 10.666 10.829 1.00 49.88 88 SER A N 1
ATOM 677 C CA . SER A 1 88 ? -2.525 10.438 11.952 1.00 49.88 88 SER A CA 1
ATOM 678 C C . SER A 1 88 ? -1.224 11.225 11.728 1.00 49.88 88 SER A C 1
ATOM 680 O O . SER A 1 88 ? -0.175 10.679 11.347 1.00 49.88 88 SER A O 1
ATOM 682 N N . GLU A 1 89 ? -1.304 12.545 11.827 1.00 51.62 89 GLU A N 1
ATOM 683 C CA . GLU A 1 89 ? -0.199 13.451 11.581 1.00 51.62 89 GLU A CA 1
ATOM 684 C C . GLU A 1 89 ? 0.718 13.428 12.794 1.00 51.62 89 GLU A C 1
ATOM 686 O O . GLU A 1 89 ? 1.931 13.261 12.624 1.00 51.62 89 GLU A O 1
ATOM 691 N N . LYS A 1 90 ? 0.139 13.441 14.004 1.00 61.00 90 LYS A N 1
ATOM 692 C CA . LYS A 1 90 ? 0.884 13.394 15.257 1.00 61.00 90 LYS A CA 1
ATOM 693 C C . LYS A 1 90 ? 1.043 11.964 15.759 1.00 61.00 90 LYS A C 1
ATOM 695 O O . LYS A 1 90 ? 0.115 11.170 15.834 1.00 61.00 90 LYS A O 1
ATOM 700 N N . ILE A 1 91 ? 2.271 11.654 16.158 1.00 62.09 91 ILE A N 1
ATOM 701 C CA . ILE A 1 91 ? 2.681 10.348 16.696 1.00 62.09 91 ILE A CA 1
ATOM 702 C C . ILE A 1 91 ? 2.015 10.055 18.061 1.00 62.09 91 ILE A C 1
ATOM 704 O O . ILE A 1 91 ? 1.993 8.911 18.512 1.00 62.09 91 ILE A O 1
ATOM 708 N N . SER A 1 92 ? 1.480 11.086 18.721 1.00 68.44 92 SER A N 1
ATOM 709 C CA . SER A 1 92 ? 0.762 11.011 19.997 1.00 68.44 92 SER A CA 1
ATOM 710 C C . SER A 1 92 ? -0.704 10.608 19.873 1.00 68.44 92 SER A C 1
ATOM 712 O O . SER A 1 92 ? -1.328 10.359 20.903 1.00 68.44 92 SER A O 1
ATOM 714 N N . ASP A 1 93 ? -1.254 10.585 18.661 1.00 71.94 93 ASP A N 1
ATOM 715 C CA . ASP A 1 93 ? -2.685 10.391 18.468 1.00 71.94 93 ASP A CA 1
ATOM 716 C C . ASP A 1 93 ? -3.072 8.908 18.620 1.00 71.94 93 ASP A C 1
ATOM 718 O O . ASP A 1 93 ? -2.253 8.013 18.359 1.00 71.94 93 ASP A O 1
ATOM 722 N N . PRO A 1 94 ? -4.309 8.619 19.062 1.00 73.19 94 PRO A N 1
ATOM 723 C CA . PRO A 1 94 ? -4.860 7.274 19.013 1.00 73.19 94 PRO A CA 1
ATOM 724 C C . PRO A 1 94 ? -4.833 6.707 17.591 1.00 73.19 94 PRO A C 1
ATOM 726 O O . PRO A 1 94 ? -4.854 7.437 16.601 1.00 73.19 94 PRO A O 1
ATOM 729 N N . VAL A 1 95 ? -4.778 5.383 17.485 1.00 71.31 95 VAL A N 1
ATOM 730 C CA . VAL A 1 95 ? -4.618 4.703 16.193 1.00 71.31 95 VAL A CA 1
ATOM 731 C C . VAL A 1 95 ? -5.902 3.998 15.812 1.00 71.31 95 VAL A C 1
ATOM 733 O O . VAL A 1 95 ? -6.487 3.303 16.640 1.00 71.31 95 VAL A O 1
ATOM 736 N N . ASP A 1 96 ? -6.292 4.112 14.546 1.00 73.69 96 ASP A N 1
ATOM 737 C CA . ASP A 1 96 ? -7.408 3.339 14.007 1.00 73.69 96 ASP A CA 1
ATOM 738 C C . ASP A 1 96 ? -7.075 1.846 14.013 1.00 73.69 96 ASP A C 1
ATOM 740 O O . ASP A 1 96 ? -6.070 1.429 13.414 1.00 73.69 96 ASP A O 1
ATOM 744 N N . LEU A 1 97 ? -7.920 1.058 14.676 1.00 74.69 97 LEU A N 1
ATOM 745 C CA . LEU A 1 97 ? -7.771 -0.387 14.822 1.00 74.69 97 LEU A CA 1
ATOM 746 C C . LEU A 1 97 ? -9.009 -1.105 14.292 1.00 74.69 97 LEU A C 1
ATOM 748 O O . LEU A 1 97 ? -10.131 -0.625 14.438 1.00 74.69 97 LEU A O 1
ATOM 752 N N . ASP A 1 98 ? -8.775 -2.281 13.722 1.00 76.50 98 ASP A N 1
ATOM 753 C CA . ASP A 1 98 ? -9.804 -3.203 13.254 1.00 76.50 98 ASP A CA 1
ATOM 754 C C . ASP A 1 98 ? -9.502 -4.590 13.842 1.00 76.50 98 ASP A C 1
ATOM 756 O O . ASP A 1 98 ? -8.422 -5.146 13.614 1.00 76.50 98 ASP A O 1
ATOM 760 N N . PHE A 1 99 ? -10.425 -5.108 14.649 1.00 77.69 99 PHE A N 1
ATOM 761 C CA . PHE A 1 99 ? -10.316 -6.373 15.375 1.00 77.69 99 PHE A CA 1
ATOM 762 C C . PHE A 1 99 ? -11.145 -7.436 14.659 1.00 77.69 99 PHE A C 1
ATOM 764 O O . PHE A 1 99 ? -12.236 -7.803 15.098 1.00 77.69 99 PHE A O 1
ATOM 771 N N . LYS A 1 100 ? -10.623 -7.926 13.535 1.00 70.88 100 LYS A N 1
ATOM 772 C CA . LYS A 1 100 ? -11.258 -9.010 12.779 1.00 70.88 100 LYS A CA 1
ATOM 773 C C . LYS A 1 100 ? -11.088 -10.343 13.503 1.00 70.88 100 LYS A C 1
ATOM 775 O O . LYS A 1 100 ? -9.975 -10.685 13.901 1.00 70.88 100 LYS A O 1
ATOM 780 N N . ASP A 1 101 ? -12.189 -11.074 13.658 1.00 69.44 101 ASP A N 1
ATOM 781 C CA . ASP A 1 101 ? -12.249 -12.445 14.192 1.00 69.44 101 ASP A CA 1
ATOM 782 C C . ASP A 1 101 ? -11.733 -12.619 15.636 1.00 69.44 101 ASP A C 1
ATOM 784 O O . ASP A 1 101 ? -11.501 -13.734 16.109 1.00 69.44 101 ASP A O 1
ATOM 788 N N . GLU A 1 102 ? -11.525 -11.523 16.373 1.00 81.50 102 GLU A N 1
ATOM 789 C CA . GLU A 1 102 ? -11.106 -11.580 17.780 1.00 81.50 102 GLU A CA 1
ATOM 790 C C . GLU A 1 102 ? -12.291 -11.719 18.736 1.00 81.50 102 GLU A C 1
ATOM 792 O O . GLU A 1 102 ? -12.174 -12.319 19.816 1.00 81.50 102 GLU A O 1
ATOM 797 N N . PHE A 1 103 ? -13.428 -11.163 18.323 1.00 86.38 103 PHE A N 1
ATOM 798 C CA . PHE A 1 103 ? -14.659 -11.125 19.087 1.00 86.38 103 PHE A CA 1
ATOM 799 C C . PHE A 1 103 ? -15.760 -11.878 18.355 1.00 86.38 103 PHE A C 1
ATOM 801 O O . PHE A 1 103 ? -15.882 -11.809 17.138 1.00 86.38 103 PHE A O 1
ATOM 808 N N . SER A 1 104 ? -16.601 -12.558 19.121 1.00 88.00 104 SER A N 1
ATOM 809 C CA . SER A 1 104 ? -17.810 -13.194 18.610 1.00 88.00 104 SER A CA 1
ATOM 810 C C . SER A 1 104 ? -18.984 -12.928 19.538 1.00 88.00 104 SER A C 1
ATOM 812 O O . SER A 1 104 ? -18.811 -12.598 20.713 1.00 88.00 104 SER A O 1
ATOM 814 N N . TYR A 1 105 ? -20.188 -13.053 19.006 1.00 85.50 105 TYR A N 1
ATOM 815 C CA . TYR A 1 105 ? -21.432 -12.866 19.728 1.00 85.50 105 TYR A CA 1
ATOM 816 C C . TYR A 1 105 ? -22.310 -14.095 19.557 1.00 85.50 105 TYR A C 1
ATOM 818 O O . TYR A 1 105 ? -22.527 -14.559 18.439 1.00 85.50 105 TYR A O 1
ATOM 826 N N . ASN A 1 106 ? -22.806 -14.635 20.669 1.00 84.62 106 ASN A N 1
ATOM 827 C CA . ASN A 1 106 ? -23.812 -15.684 20.625 1.00 84.62 106 ASN A CA 1
ATOM 828 C C . ASN A 1 106 ? -25.203 -15.048 20.645 1.00 84.62 106 ASN A C 1
ATOM 830 O O . ASN A 1 106 ? -25.595 -14.479 21.665 1.00 84.62 106 ASN A O 1
ATOM 834 N N . THR A 1 107 ? -25.941 -15.165 19.543 1.00 80.62 107 THR A N 1
ATOM 835 C CA . THR A 1 107 ? -27.259 -14.533 19.365 1.00 80.62 107 THR A CA 1
ATOM 836 C C . THR A 1 107 ? -28.331 -15.133 20.277 1.00 80.62 107 THR A C 1
ATOM 838 O O . THR A 1 107 ? -29.221 -14.421 20.730 1.00 80.62 107 THR A O 1
ATOM 841 N N . VAL A 1 108 ? -28.211 -16.420 20.624 1.00 80.50 108 VAL A N 1
ATOM 842 C CA . VAL A 1 108 ? -29.166 -17.134 21.489 1.00 80.50 108 VAL A CA 1
ATOM 843 C C . VAL A 1 108 ? -28.924 -16.809 22.964 1.00 80.50 108 VAL A C 1
ATOM 845 O O . VAL A 1 108 ? -29.840 -16.431 23.689 1.00 80.50 108 VAL A O 1
ATOM 848 N N . LYS A 1 109 ? -27.673 -16.937 23.423 1.00 81.56 109 LYS A N 1
ATOM 849 C CA . LYS A 1 109 ? -27.279 -16.700 24.824 1.00 81.56 109 LYS A CA 1
ATOM 850 C C . LYS A 1 109 ? -27.083 -15.221 25.149 1.00 81.56 109 LYS A C 1
ATOM 852 O O . LYS A 1 109 ? -27.000 -14.877 26.323 1.00 81.56 109 LYS A O 1
ATOM 857 N N . ARG A 1 110 ? -26.978 -14.362 24.130 1.00 78.25 110 ARG A N 1
ATOM 858 C CA . ARG A 1 110 ? -26.711 -12.918 24.238 1.00 78.25 110 ARG A CA 1
ATOM 859 C C . ARG A 1 110 ? -25.404 -12.598 24.971 1.00 78.25 110 ARG A C 1
ATOM 861 O O . ARG A 1 110 ? -25.319 -11.637 25.732 1.00 78.25 110 ARG A O 1
ATOM 868 N N . VAL A 1 111 ? -24.369 -13.407 24.738 1.00 82.31 111 VAL A N 1
ATOM 869 C CA . VAL A 1 111 ? -23.050 -13.275 25.380 1.00 82.31 111 VAL A CA 1
ATOM 870 C C . VAL A 1 111 ? -21.985 -12.964 24.334 1.00 82.31 111 VAL A C 1
ATOM 872 O O . VAL A 1 111 ? -21.925 -13.611 23.287 1.00 82.31 111 VAL A O 1
ATOM 875 N N . PHE A 1 112 ? -21.119 -11.998 24.643 1.00 84.06 112 PHE A N 1
ATOM 876 C CA . PHE A 1 112 ? -19.920 -11.712 23.863 1.00 84.06 112 PHE A CA 1
ATOM 877 C C . PHE A 1 112 ? -18.785 -12.642 24.273 1.00 84.06 112 PHE A C 1
ATOM 879 O O . PHE A 1 112 ? -18.620 -12.960 25.450 1.00 84.06 112 PHE A O 1
ATOM 886 N N . TYR A 1 113 ? -17.952 -13.019 23.316 1.00 85.88 113 TYR A N 1
ATOM 887 C CA . TYR A 1 113 ? -16.769 -13.830 23.538 1.00 85.88 113 TYR A CA 1
ATOM 888 C C . TYR A 1 113 ? -15.539 -13.141 22.964 1.00 85.88 113 TYR A C 1
ATOM 890 O O . TYR A 1 113 ? -15.565 -12.627 21.851 1.00 85.88 113 TYR A O 1
ATOM 898 N N . PHE A 1 114 ? -14.436 -13.196 23.704 1.00 86.69 114 PHE A N 1
ATOM 899 C CA . PHE A 1 114 ? -13.100 -12.864 23.222 1.00 86.69 114 PHE A CA 1
ATOM 900 C C . PHE A 1 114 ? -12.274 -14.149 23.142 1.00 86.69 114 PHE A C 1
ATOM 902 O O . PHE A 1 114 ? -12.021 -14.786 24.172 1.00 86.69 114 PHE A O 1
ATOM 909 N N . LYS A 1 115 ? -11.890 -14.568 21.928 1.00 78.44 115 LYS A N 1
ATOM 910 C CA . LYS A 1 115 ? -11.105 -15.787 21.606 1.00 78.44 115 LYS A CA 1
ATOM 911 C C . LYS A 1 115 ? -11.621 -17.149 22.111 1.00 78.44 115 LYS A C 1
ATOM 913 O O . LYS A 1 115 ? -11.047 -18.148 21.691 1.00 78.44 115 LYS A O 1
ATOM 918 N N . LYS A 1 116 ? -12.610 -17.189 23.023 1.00 80.38 116 LYS A N 1
ATOM 919 C CA . LYS A 1 116 ? -13.371 -18.325 23.620 1.00 80.38 116 LYS A CA 1
ATOM 920 C C . LYS A 1 116 ? -13.903 -18.006 25.031 1.00 80.38 116 LYS A C 1
ATOM 922 O O . LYS A 1 116 ? -14.673 -18.787 25.579 1.00 80.38 116 LYS A O 1
ATOM 927 N N . LYS A 1 117 ? -13.497 -16.890 25.650 1.00 86.06 117 LYS A N 1
ATOM 928 C CA . LYS A 1 117 ? -13.935 -16.498 27.002 1.00 86.06 117 LYS A CA 1
ATOM 929 C C . LYS A 1 117 ? -15.073 -15.489 26.933 1.00 86.06 117 LYS A C 1
ATOM 931 O O . LYS A 1 117 ? -14.977 -14.541 26.161 1.00 86.06 117 LYS A O 1
ATOM 936 N N . GLY A 1 118 ? -16.109 -15.683 27.750 1.00 85.00 118 GLY A N 1
ATOM 937 C CA . GLY A 1 118 ? -17.203 -14.721 27.882 1.00 85.00 118 GLY A CA 1
ATOM 938 C C . GLY A 1 118 ? -16.687 -13.362 28.362 1.00 85.00 118 GLY A C 1
ATOM 939 O O . GLY A 1 118 ? -15.851 -13.299 29.264 1.00 85.00 118 GLY A O 1
ATOM 940 N N . ILE A 1 119 ? -17.162 -12.285 27.748 1.00 85.00 119 ILE A N 1
ATOM 941 C CA . ILE A 1 119 ? -16.817 -10.904 28.083 1.00 85.00 119 ILE A CA 1
ATOM 942 C C . ILE A 1 119 ? -18.102 -10.082 28.190 1.00 85.00 119 ILE A C 1
ATOM 944 O O . ILE A 1 119 ? -19.066 -10.316 27.465 1.00 85.00 119 ILE A O 1
ATOM 948 N N . SER A 1 120 ? -18.146 -9.131 29.122 1.00 82.56 120 SER A N 1
ATOM 949 C CA . SER A 1 120 ? -19.264 -8.189 29.187 1.00 82.56 120 SER A CA 1
ATOM 950 C C . SER A 1 120 ? -19.161 -7.161 28.049 1.00 82.56 120 SER A C 1
ATOM 952 O O . SER A 1 120 ? -18.047 -6.866 27.603 1.00 82.56 120 SER A O 1
ATOM 954 N N . PRO A 1 121 ? -20.277 -6.554 27.605 1.00 77.19 121 PRO A N 1
ATOM 955 C CA . PRO A 1 121 ? -20.241 -5.479 26.608 1.00 77.19 121 PRO A CA 1
ATOM 956 C C . PRO A 1 121 ? -19.302 -4.335 27.021 1.00 77.19 121 PRO A C 1
ATOM 958 O O . PRO A 1 121 ? -18.485 -3.868 26.232 1.00 77.19 121 PRO A O 1
ATOM 961 N N . LEU A 1 122 ? -19.338 -3.950 28.301 1.00 78.31 122 LEU A N 1
ATOM 962 C CA . LEU A 1 122 ? -18.440 -2.938 28.856 1.00 78.31 122 LEU A CA 1
ATOM 963 C C . LEU A 1 122 ? -16.972 -3.394 28.840 1.00 78.31 122 LEU A C 1
ATOM 965 O O . LEU A 1 122 ? -16.087 -2.614 28.500 1.00 78.31 122 LEU A O 1
ATOM 969 N N . GLY A 1 123 ? -16.705 -4.669 29.137 1.00 81.06 123 GLY A N 1
ATOM 970 C CA . GLY A 1 123 ? -15.365 -5.249 29.051 1.00 81.06 123 GLY A CA 1
ATOM 971 C C . GLY A 1 123 ? -14.796 -5.240 27.629 1.00 81.06 123 GLY A C 1
ATOM 972 O O . GLY A 1 123 ? -13.608 -4.970 27.453 1.00 81.06 123 GLY A O 1
ATOM 973 N N . LEU A 1 124 ? -15.637 -5.476 26.617 1.00 83.88 124 LEU A N 1
ATOM 974 C CA . LEU A 1 124 ? -15.263 -5.387 25.203 1.00 83.88 124 LEU A CA 1
ATOM 975 C C . LEU A 1 124 ? -14.836 -3.958 24.838 1.00 83.88 124 LEU A C 1
ATOM 977 O O . LEU A 1 124 ? -13.758 -3.770 24.277 1.00 83.88 124 LEU A O 1
ATOM 981 N N . ILE A 1 125 ? -15.606 -2.945 25.246 1.00 81.62 125 ILE A N 1
ATOM 982 C CA . ILE A 1 125 ? -15.276 -1.528 25.006 1.00 81.62 125 ILE A CA 1
ATOM 983 C C . ILE A 1 125 ? -13.964 -1.150 25.683 1.00 81.62 125 ILE A C 1
ATOM 985 O O . ILE A 1 125 ? -13.085 -0.581 25.041 1.00 81.62 125 ILE A O 1
ATOM 989 N N . VAL A 1 126 ? -13.808 -1.499 26.962 1.00 84.06 126 VAL A N 1
ATOM 990 C CA . VAL A 1 126 ? -12.589 -1.210 27.729 1.00 84.06 126 VAL A CA 1
ATOM 991 C C . VAL A 1 126 ? -11.373 -1.880 27.088 1.00 84.06 126 VAL A C 1
ATOM 993 O O . VAL A 1 126 ? -10.291 -1.291 27.053 1.00 84.06 126 VAL A O 1
ATOM 996 N N . HIS A 1 127 ? -11.531 -3.092 26.544 1.00 86.06 127 HIS A N 1
ATOM 997 C CA . HIS A 1 127 ? -10.462 -3.764 25.811 1.00 86.06 127 HIS A CA 1
ATOM 998 C C . HIS A 1 127 ? -10.058 -2.977 24.560 1.00 86.06 127 HIS A C 1
ATOM 1000 O O . HIS A 1 127 ? -8.874 -2.678 24.385 1.00 86.06 127 HIS A O 1
ATOM 1006 N N . ILE A 1 128 ? -11.030 -2.611 23.721 1.00 85.31 128 ILE A N 1
ATOM 1007 C CA . ILE A 1 128 ? -10.794 -1.860 22.482 1.00 85.31 128 ILE A CA 1
ATOM 1008 C C . ILE A 1 128 ? -10.168 -0.504 22.791 1.00 85.31 128 ILE A C 1
ATOM 1010 O O . ILE A 1 128 ? -9.156 -0.139 22.198 1.00 85.31 128 ILE A O 1
ATOM 1014 N N . GLU A 1 129 ? -10.719 0.218 23.765 1.00 84.62 129 GLU A N 1
ATOM 1015 C CA . GLU A 1 129 ? -10.208 1.512 24.195 1.00 84.62 129 GLU A CA 1
ATOM 1016 C C . GLU A 1 129 ? -8.762 1.401 24.674 1.00 84.62 129 GLU A C 1
ATOM 1018 O O . GLU A 1 129 ? -7.910 2.166 24.226 1.00 84.62 129 GLU A O 1
ATOM 1023 N N . LYS A 1 130 ? -8.449 0.418 25.526 1.00 84.12 130 LYS A N 1
ATOM 1024 C CA . LYS A 1 130 ? -7.089 0.216 26.034 1.00 84.12 130 LYS A CA 1
ATOM 1025 C C . LYS A 1 130 ? -6.084 -0.001 24.905 1.00 84.12 130 LYS A C 1
ATOM 1027 O O . LYS A 1 130 ? -4.963 0.492 25.020 1.00 84.12 130 LYS A O 1
ATOM 1032 N N . GLN A 1 131 ? -6.456 -0.720 23.845 1.00 81.88 131 GLN A N 1
ATOM 1033 C CA . GLN A 1 131 ? -5.599 -0.919 22.671 1.00 81.88 131 GLN A CA 1
ATOM 1034 C C . GLN A 1 131 ? -5.517 0.342 21.804 1.00 81.88 131 GLN A C 1
ATOM 1036 O O . GLN A 1 131 ? -4.424 0.714 21.383 1.00 81.88 131 GLN A O 1
ATOM 1041 N N . HIS A 1 132 ? -6.637 1.037 21.606 1.00 81.31 132 HIS A N 1
ATOM 1042 C CA . HIS A 1 132 ? -6.731 2.278 20.837 1.00 81.31 132 HIS A CA 1
ATOM 1043 C C . HIS A 1 132 ? -5.861 3.402 21.417 1.00 81.31 132 HIS A C 1
ATOM 1045 O O . HIS A 1 132 ? -5.187 4.116 20.674 1.00 81.31 132 HIS A O 1
ATOM 1051 N N . ILE A 1 133 ? -5.812 3.514 22.750 1.00 81.44 133 ILE A N 1
ATOM 1052 C CA . ILE A 1 133 ? -4.984 4.495 23.468 1.00 81.44 133 ILE A CA 1
ATOM 1053 C C . ILE A 1 133 ? -3.583 3.970 23.801 1.00 81.44 133 ILE A C 1
ATOM 1055 O O . ILE A 1 133 ? -2.724 4.735 24.219 1.00 81.44 133 ILE A O 1
ATOM 1059 N N . LYS A 1 134 ? -3.302 2.671 23.654 1.00 76.25 134 LYS A N 1
ATOM 1060 C CA . LYS A 1 134 ? -1.956 2.110 23.875 1.00 76.25 134 LYS A CA 1
ATOM 1061 C C . LYS A 1 134 ? -0.858 2.885 23.124 1.00 76.25 134 LYS A C 1
ATOM 1063 O O . LYS A 1 134 ? 0.165 3.157 23.757 1.00 76.25 134 LYS A O 1
ATOM 1068 N N . PRO A 1 135 ? -1.051 3.303 21.853 1.00 69.88 135 PRO A N 1
ATOM 1069 C CA . PRO A 1 135 ? -0.099 4.165 21.160 1.00 69.88 135 PRO A CA 1
ATOM 1070 C C . PRO A 1 135 ? 0.126 5.531 21.808 1.00 69.88 135 PRO A C 1
ATOM 1072 O O . PRO A 1 135 ? 1.173 6.111 21.561 1.00 69.88 135 PRO A O 1
ATOM 1075 N N . THR A 1 136 ? -0.756 6.056 22.661 1.00 71.44 136 THR A N 1
ATOM 1076 C CA . THR A 1 136 ? -0.521 7.344 23.342 1.00 71.44 136 THR A CA 1
ATOM 1077 C C . THR A 1 136 ? 0.471 7.214 24.509 1.00 71.44 136 THR A C 1
ATOM 1079 O O . THR A 1 136 ? 1.133 8.186 24.871 1.00 71.44 136 THR A O 1
ATOM 1082 N N . LYS A 1 137 ? 0.683 5.999 25.040 1.00 74.94 137 LYS A N 1
ATOM 1083 C CA . LYS A 1 137 ? 1.629 5.726 26.138 1.00 74.94 137 LYS A CA 1
ATOM 1084 C C . LYS A 1 137 ? 3.080 5.713 25.655 1.00 74.94 137 LYS A C 1
ATOM 1086 O O . LYS A 1 137 ? 3.371 5.188 24.588 1.00 74.94 137 LYS A O 1
ATOM 1091 N N . PHE A 1 138 ? 4.008 6.214 26.471 1.00 69.94 138 PHE A N 1
ATOM 1092 C CA . PHE A 1 138 ? 5.409 6.408 26.071 1.00 69.94 138 PHE A CA 1
ATOM 1093 C C . PHE A 1 138 ? 6.116 5.105 25.639 1.00 69.94 138 PHE A C 1
ATOM 1095 O O . PHE A 1 138 ? 6.452 4.956 24.470 1.00 69.94 138 PHE A O 1
ATOM 1102 N N . PHE A 1 139 ? 6.271 4.124 26.536 1.00 73.00 13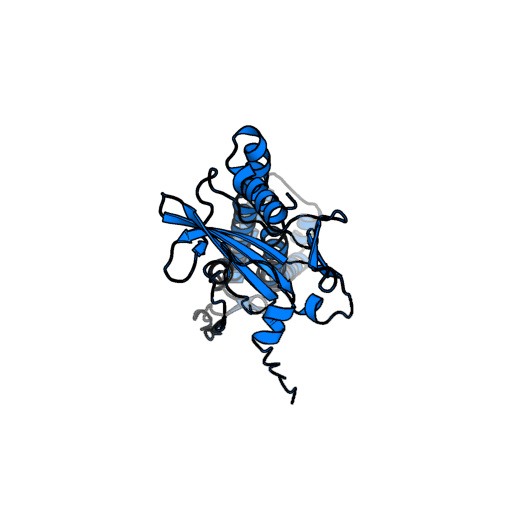9 PHE A N 1
ATOM 1103 C CA . PHE A 1 139 ? 7.037 2.896 26.254 1.00 73.00 139 PHE A CA 1
ATOM 1104 C C . PHE A 1 139 ? 6.291 1.887 25.368 1.00 73.00 139 PHE A C 1
ATOM 1106 O O . PHE A 1 139 ? 6.781 1.490 24.313 1.00 73.00 139 PHE A O 1
ATOM 1113 N N . TYR A 1 140 ? 5.076 1.489 25.763 1.00 66.00 140 TYR A N 1
ATOM 1114 C CA . TYR A 1 140 ? 4.271 0.530 24.993 1.00 66.00 140 TYR A CA 1
ATOM 1115 C C . TYR A 1 140 ? 3.801 1.095 23.651 1.00 66.00 140 TYR A C 1
ATOM 1117 O O . TYR A 1 140 ? 3.652 0.345 22.684 1.00 66.00 140 TYR A O 1
ATOM 1125 N N . GLY A 1 141 ? 3.573 2.407 23.587 1.00 66.69 141 GLY A N 1
ATOM 1126 C CA . GLY A 1 141 ? 3.227 3.076 22.348 1.00 66.69 141 GLY A CA 1
ATOM 1127 C C . GLY A 1 141 ? 4.420 3.197 21.417 1.00 66.69 141 GLY A C 1
ATOM 1128 O O . GLY A 1 141 ? 4.209 3.069 20.224 1.00 66.69 141 GLY A O 1
ATOM 1129 N N . PHE A 1 142 ? 5.660 3.343 21.902 1.00 73.00 142 PHE A N 1
ATOM 1130 C CA . PHE A 1 142 ? 6.844 3.465 21.039 1.00 73.00 142 PHE A CA 1
ATOM 1131 C C . PHE A 1 142 ? 6.993 2.305 20.045 1.00 73.00 142 PHE A C 1
ATOM 1133 O O . PHE A 1 142 ? 7.123 2.544 18.850 1.00 73.00 142 PHE A O 1
ATOM 1140 N N . ILE A 1 143 ? 6.885 1.051 20.495 1.00 77.19 143 ILE A N 1
ATOM 1141 C CA . ILE A 1 143 ? 6.998 -0.122 19.607 1.00 77.19 143 ILE A CA 1
ATOM 1142 C C . ILE A 1 143 ? 5.892 -0.114 18.543 1.00 77.19 143 ILE A C 1
ATOM 1144 O O . ILE A 1 143 ? 6.156 -0.305 17.352 1.00 77.19 143 ILE A O 1
ATOM 1148 N N . LEU A 1 144 ? 4.648 0.146 18.961 1.00 70.69 144 LEU A N 1
ATOM 1149 C CA . LEU A 1 144 ? 3.509 0.215 18.048 1.00 70.69 144 LEU A CA 1
ATOM 1150 C C . LEU A 1 144 ? 3.652 1.397 17.073 1.00 70.69 144 LEU A C 1
ATOM 1152 O O . LEU A 1 144 ? 3.401 1.230 15.885 1.00 70.69 144 LEU A O 1
ATOM 1156 N N . ARG A 1 145 ? 4.112 2.561 17.552 1.00 70.38 145 ARG A N 1
ATOM 1157 C CA . ARG A 1 145 ? 4.375 3.789 16.785 1.00 70.38 145 ARG A CA 1
ATOM 1158 C C . ARG A 1 145 ? 5.435 3.556 15.725 1.00 70.38 145 ARG A C 1
ATOM 1160 O O . ARG A 1 145 ? 5.198 3.905 14.578 1.00 70.38 145 ARG A O 1
ATOM 1167 N N . THR A 1 146 ? 6.564 2.944 16.074 1.00 73.75 146 THR A N 1
ATOM 1168 C CA . THR A 1 146 ? 7.642 2.649 15.120 1.00 73.75 146 THR A CA 1
ATOM 1169 C C . THR A 1 146 ? 7.153 1.686 14.047 1.00 73.75 146 THR A C 1
ATOM 1171 O O . THR A 1 146 ? 7.370 1.920 12.860 1.00 73.75 146 THR A O 1
ATOM 1174 N N . ARG A 1 147 ? 6.400 0.650 14.439 1.00 75.62 147 ARG A N 1
ATOM 1175 C CA . ARG A 1 147 ? 5.786 -0.287 13.493 1.00 75.62 147 ARG A CA 1
ATOM 1176 C C . ARG A 1 147 ? 4.783 0.426 12.580 1.00 75.62 147 ARG A C 1
ATOM 1178 O O . ARG A 1 147 ? 4.876 0.307 11.364 1.00 75.62 147 ARG A O 1
ATOM 1185 N N . LEU A 1 148 ? 3.858 1.207 13.131 1.00 71.19 148 LEU A N 1
ATOM 1186 C CA . LEU A 1 148 ? 2.856 1.950 12.362 1.00 71.19 148 LEU A CA 1
ATOM 1187 C C . LEU A 1 148 ? 3.484 2.994 11.444 1.00 71.19 148 LEU A C 1
ATOM 1189 O O . LEU A 1 148 ? 3.085 3.097 10.290 1.00 71.19 148 LEU A O 1
ATOM 1193 N N . PHE A 1 149 ? 4.479 3.738 11.922 1.00 73.38 149 PHE A N 1
ATOM 1194 C CA . PHE A 1 149 ? 5.231 4.697 11.124 1.00 73.38 149 PHE A CA 1
ATOM 1195 C C . PHE A 1 149 ? 5.927 3.999 9.957 1.00 73.38 149 PHE A C 1
ATOM 1197 O O . PHE A 1 149 ? 5.806 4.447 8.816 1.00 73.38 149 PHE A O 1
ATOM 1204 N N . PHE A 1 150 ? 6.592 2.874 10.225 1.00 80.00 150 PHE A N 1
ATOM 1205 C CA . PHE A 1 150 ? 7.264 2.093 9.199 1.00 80.00 150 PHE A CA 1
ATOM 1206 C C . PHE A 1 150 ? 6.281 1.608 8.124 1.00 80.00 150 PHE A C 1
ATOM 1208 O O . PHE A 1 150 ? 6.483 1.881 6.945 1.00 80.00 150 PHE A O 1
ATOM 1215 N N . TRP A 1 151 ? 5.181 0.959 8.518 1.00 72.62 151 TRP A N 1
ATOM 1216 C CA . TRP A 1 151 ? 4.214 0.391 7.571 1.00 72.62 151 TRP A CA 1
ATOM 1217 C C . TRP A 1 151 ? 3.355 1.456 6.869 1.00 72.62 151 TRP A C 1
ATOM 1219 O O . TRP A 1 151 ? 3.159 1.373 5.660 1.00 72.62 151 TRP A O 1
ATOM 1229 N N . ARG A 1 152 ? 2.850 2.468 7.591 1.00 69.06 152 ARG A N 1
ATOM 1230 C CA . ARG A 1 152 ? 1.905 3.462 7.045 1.00 69.06 152 ARG A CA 1
ATOM 1231 C C . ARG A 1 152 ? 2.586 4.653 6.375 1.00 69.06 152 ARG A C 1
ATOM 1233 O O . ARG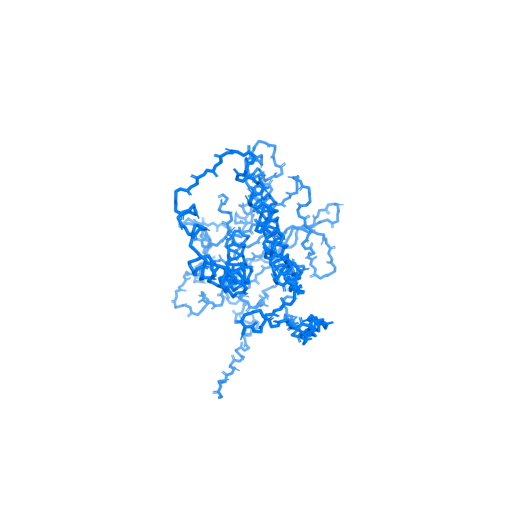 A 1 152 ? 2.061 5.129 5.370 1.00 69.06 152 ARG A O 1
ATOM 1240 N N . LYS A 1 153 ? 3.708 5.154 6.909 1.00 70.81 153 LYS A N 1
ATOM 1241 C CA . LYS A 1 153 ? 4.400 6.343 6.374 1.00 70.81 153 LYS A CA 1
ATOM 1242 C C . LYS A 1 153 ? 5.622 5.963 5.548 1.00 70.81 153 LYS A C 1
ATOM 1244 O O . LYS A 1 153 ? 5.654 6.278 4.365 1.00 70.81 153 LYS A O 1
ATOM 1249 N N . PHE A 1 154 ? 6.600 5.278 6.136 1.00 77.31 154 PHE A N 1
ATOM 1250 C CA . PHE A 1 154 ? 7.878 5.023 5.467 1.00 77.31 154 PHE A CA 1
ATOM 1251 C C . PHE A 1 154 ? 7.723 4.124 4.236 1.00 77.31 154 PHE A C 1
ATOM 1253 O O . PHE A 1 154 ? 8.110 4.519 3.141 1.00 77.31 154 PHE A O 1
ATOM 1260 N N . LEU A 1 155 ? 7.098 2.954 4.386 1.00 78.38 155 LEU A N 1
ATOM 1261 C CA . LEU A 1 155 ? 6.944 1.990 3.298 1.00 78.38 155 LEU A CA 1
ATOM 1262 C C . LEU A 1 155 ? 6.019 2.522 2.196 1.00 78.38 155 LEU A C 1
ATOM 1264 O O . LEU A 1 155 ? 6.334 2.395 1.018 1.00 78.38 155 LEU A O 1
ATOM 1268 N N . THR A 1 156 ? 4.935 3.210 2.567 1.00 72.12 156 THR A N 1
ATOM 1269 C CA . THR A 1 156 ? 4.092 3.959 1.620 1.00 72.12 156 THR A CA 1
ATOM 1270 C C . THR A 1 156 ? 4.903 4.985 0.833 1.00 72.12 156 THR A C 1
ATOM 1272 O O . THR A 1 156 ? 4.788 5.041 -0.387 1.00 72.12 156 THR A O 1
ATOM 1275 N N . SER A 1 157 ? 5.734 5.791 1.500 1.00 75.94 157 SER A N 1
ATOM 1276 C CA . SER A 1 157 ? 6.592 6.775 0.833 1.00 75.94 157 SER A CA 1
ATOM 1277 C C . SER A 1 157 ? 7.638 6.123 -0.068 1.00 75.94 157 SER A C 1
ATOM 1279 O O . SER A 1 157 ? 7.913 6.647 -1.143 1.00 75.94 157 SER A O 1
ATOM 1281 N N . LEU A 1 158 ? 8.184 4.971 0.324 1.00 82.00 158 LEU A N 1
ATOM 1282 C CA . LEU A 1 158 ? 9.123 4.214 -0.500 1.00 82.00 158 LEU A CA 1
ATOM 1283 C C . LEU A 1 158 ? 8.451 3.698 -1.779 1.00 82.00 158 LEU A C 1
ATOM 1285 O O . LEU A 1 158 ? 9.007 3.839 -2.863 1.00 82.00 158 LEU A O 1
ATOM 1289 N N . ILE A 1 159 ? 7.227 3.173 -1.670 1.00 80.88 159 ILE A N 1
ATOM 1290 C CA . ILE A 1 159 ? 6.434 2.731 -2.827 1.00 80.88 159 ILE A CA 1
ATOM 1291 C C . ILE A 1 159 ? 6.079 3.923 -3.723 1.00 80.88 159 ILE A C 1
ATOM 1293 O O . ILE A 1 159 ? 6.227 3.823 -4.936 1.00 80.88 159 ILE A O 1
ATOM 1297 N N . LYS A 1 160 ? 5.686 5.068 -3.142 1.00 78.75 160 LYS A N 1
ATOM 1298 C CA . LYS A 1 160 ? 5.472 6.332 -3.877 1.00 78.75 160 LYS A CA 1
ATOM 1299 C C . LYS A 1 160 ? 6.702 6.752 -4.661 1.00 78.75 160 LYS A C 1
ATOM 1301 O O . LYS A 1 160 ? 6.587 7.174 -5.807 1.00 78.75 160 LYS A O 1
ATOM 1306 N N . LEU A 1 161 ? 7.867 6.688 -4.026 1.00 84.00 161 LEU A N 1
ATOM 1307 C CA . LEU A 1 161 ? 9.119 7.054 -4.666 1.00 84.00 161 LEU A CA 1
ATOM 1308 C C . LEU A 1 161 ? 9.412 6.110 -5.833 1.00 84.00 161 LEU A C 1
ATOM 1310 O O . LEU A 1 161 ? 9.680 6.583 -6.929 1.00 84.00 161 LEU A O 1
ATOM 1314 N N . PHE A 1 162 ? 9.280 4.800 -5.618 1.00 83.94 162 PHE A N 1
ATOM 1315 C CA . PHE A 1 162 ? 9.498 3.787 -6.647 1.00 83.94 162 PHE A CA 1
ATOM 1316 C C . PHE A 1 162 ? 8.554 3.950 -7.849 1.00 83.94 162 PHE A C 1
ATOM 1318 O O . PHE A 1 162 ? 9.000 3.921 -8.993 1.00 83.94 162 PHE A O 1
ATOM 1325 N N . ASP A 1 163 ? 7.270 4.200 -7.595 1.00 82.62 163 ASP A N 1
ATOM 1326 C CA . ASP A 1 163 ? 6.256 4.478 -8.617 1.00 82.62 163 ASP A CA 1
ATOM 1327 C C . ASP A 1 163 ? 6.580 5.734 -9.441 1.00 82.62 163 ASP A C 1
ATOM 1329 O O . ASP A 1 163 ? 6.575 5.706 -10.675 1.00 82.62 163 ASP A O 1
ATOM 1333 N N . LYS A 1 164 ? 6.972 6.826 -8.768 1.00 82.94 164 LYS A N 1
ATOM 1334 C CA . LYS A 1 164 ? 7.435 8.054 -9.433 1.00 82.94 164 LYS A CA 1
ATOM 1335 C C . LYS A 1 164 ? 8.682 7.814 -10.276 1.00 82.94 164 LYS A C 1
ATOM 1337 O O . LYS A 1 164 ? 8.775 8.348 -11.378 1.00 82.94 164 LYS A O 1
ATOM 1342 N N . THR A 1 165 ? 9.630 7.022 -9.779 1.00 85.19 165 THR A N 1
ATOM 1343 C CA . THR A 1 165 ? 10.838 6.667 -10.527 1.00 85.19 165 THR A CA 1
ATOM 1344 C C . THR A 1 165 ? 10.487 5.865 -11.777 1.00 85.19 165 THR A C 1
ATOM 1346 O O . THR A 1 165 ? 10.949 6.221 -12.856 1.00 85.19 165 THR A O 1
ATOM 1349 N N . LEU A 1 166 ? 9.632 4.843 -11.677 1.00 84.94 166 LEU A N 1
ATOM 1350 C CA . LEU A 1 166 ? 9.207 4.042 -12.831 1.00 84.94 166 LEU A CA 1
ATOM 1351 C C . LEU A 1 166 ? 8.430 4.865 -13.859 1.00 84.94 166 LEU A C 1
ATOM 1353 O O . LEU A 1 166 ? 8.693 4.754 -15.053 1.00 84.94 166 LEU A O 1
ATOM 1357 N N . THR A 1 167 ? 7.537 5.739 -13.400 1.00 82.56 167 THR A N 1
ATOM 1358 C CA . THR A 1 167 ? 6.806 6.671 -14.267 1.00 82.56 167 THR A CA 1
ATOM 1359 C C . THR A 1 167 ? 7.757 7.646 -14.967 1.00 82.56 167 THR A C 1
ATOM 1361 O O . THR A 1 167 ? 7.619 7.908 -16.160 1.00 82.56 167 THR A O 1
ATOM 1364 N N . GLY A 1 168 ? 8.770 8.146 -14.253 1.00 83.12 168 GLY A N 1
ATOM 1365 C CA . GLY A 1 168 ? 9.822 8.985 -14.826 1.00 83.12 168 GLY A CA 1
ATOM 1366 C C . GLY A 1 168 ? 10.658 8.250 -15.877 1.00 83.12 168 GLY A C 1
ATOM 1367 O O . GLY A 1 168 ? 10.933 8.812 -16.934 1.00 83.12 168 GLY A O 1
ATOM 1368 N N . ILE A 1 169 ? 11.008 6.983 -15.629 1.00 85.00 169 ILE A N 1
ATOM 1369 C CA . ILE A 1 169 ? 11.712 6.128 -16.598 1.00 85.00 169 ILE A CA 1
ATOM 1370 C C . ILE A 1 169 ? 10.833 5.885 -17.830 1.00 85.00 169 ILE A C 1
ATOM 1372 O O . ILE A 1 169 ? 11.310 6.026 -18.955 1.00 85.00 169 ILE A O 1
ATOM 1376 N N . LEU A 1 170 ? 9.547 5.571 -17.643 1.00 84.62 170 LEU A N 1
ATOM 1377 C CA . LEU A 1 170 ? 8.604 5.366 -18.742 1.00 84.62 170 LEU A CA 1
ATOM 1378 C C . LEU A 1 170 ? 8.494 6.621 -19.613 1.00 84.62 170 LEU A C 1
ATOM 1380 O O . LEU A 1 170 ? 8.565 6.521 -20.840 1.00 84.62 170 LEU A O 1
ATOM 1384 N N . TRP A 1 171 ? 8.387 7.794 -18.989 1.00 83.50 171 TRP A N 1
ATOM 1385 C CA . TRP A 1 171 ? 8.381 9.071 -19.696 1.00 83.50 171 TRP A CA 1
ATOM 1386 C C . TRP A 1 171 ? 9.692 9.312 -20.452 1.00 83.50 171 TRP A C 1
ATOM 1388 O O . TRP A 1 171 ? 9.672 9.699 -21.618 1.00 83.50 171 TRP A O 1
ATOM 1398 N N . LEU A 1 172 ? 10.840 9.025 -19.838 1.00 83.81 172 LEU A N 1
ATOM 1399 C CA . LEU A 1 172 ? 12.141 9.188 -20.484 1.00 83.81 172 LEU A CA 1
ATOM 1400 C C . LEU A 1 172 ? 12.273 8.285 -21.721 1.00 83.81 172 LEU A C 1
ATOM 1402 O O . LEU A 1 172 ? 12.725 8.752 -22.761 1.00 83.81 172 LEU A O 1
ATOM 1406 N N . ILE A 1 173 ? 11.825 7.031 -21.652 1.00 83.06 173 ILE A N 1
ATOM 1407 C CA . ILE A 1 173 ? 11.955 6.039 -22.736 1.00 83.06 173 ILE A CA 1
ATOM 1408 C C . ILE A 1 173 ? 10.927 6.253 -23.857 1.00 83.06 173 ILE A C 1
ATOM 1410 O O . ILE A 1 173 ? 11.258 6.194 -25.042 1.00 83.06 173 ILE A O 1
ATOM 1414 N N . SER A 1 174 ? 9.665 6.485 -23.496 1.00 78.62 174 SER A N 1
ATOM 1415 C CA . SER A 1 174 ? 8.539 6.467 -24.444 1.00 78.62 174 SER A CA 1
ATOM 1416 C C . SER A 1 174 ? 7.940 7.844 -24.730 1.00 78.62 174 SER A C 1
ATOM 1418 O O . SER A 1 174 ? 7.188 8.002 -25.690 1.00 78.62 174 SER A O 1
ATOM 1420 N N . GLY A 1 175 ? 8.253 8.845 -23.902 1.00 72.50 175 GLY A N 1
ATOM 1421 C CA . GLY A 1 175 ? 7.648 10.178 -23.957 1.00 72.50 175 GLY A CA 1
ATOM 1422 C C . GLY A 1 175 ? 6.217 10.207 -23.424 1.00 72.50 175 GLY A C 1
ATOM 1423 O O . GLY A 1 175 ? 5.614 11.276 -23.331 1.00 72.50 175 GLY A O 1
ATOM 1424 N N . GLU A 1 176 ? 5.663 9.051 -23.053 1.00 72.50 176 GLU A N 1
ATOM 1425 C CA . GLU A 1 176 ? 4.303 8.940 -22.554 1.00 72.50 176 GLU A CA 1
ATOM 1426 C C . GLU A 1 176 ? 4.222 9.500 -21.135 1.00 72.50 176 GLU A C 1
ATOM 1428 O O . GLU A 1 176 ? 4.954 9.095 -20.231 1.00 72.50 176 GLU A O 1
ATOM 1433 N N . ARG A 1 177 ? 3.308 10.452 -20.932 1.00 66.25 177 ARG A N 1
ATOM 1434 C CA . ARG A 1 177 ? 2.892 10.869 -19.596 1.00 66.25 177 ARG A CA 1
ATOM 1435 C C . ARG A 1 177 ? 1.692 10.028 -19.204 1.00 66.25 177 ARG A C 1
ATOM 1437 O O . ARG A 1 177 ? 0.613 10.187 -19.770 1.00 66.25 177 ARG A O 1
ATOM 1444 N N . THR A 1 178 ? 1.860 9.157 -18.222 1.00 62.16 178 THR A N 1
ATOM 1445 C CA . THR A 1 178 ? 0.719 8.533 -17.559 1.00 62.16 178 THR A CA 1
ATOM 1446 C C . THR A 1 178 ? 0.037 9.613 -16.719 1.00 62.16 178 THR A C 1
ATOM 1448 O O . THR A 1 178 ? 0.582 10.079 -15.724 1.00 62.16 178 THR A O 1
ATOM 1451 N N . SER A 1 179 ? -1.150 10.057 -17.140 1.00 52.06 179 SER A N 1
ATOM 1452 C CA . SER A 1 179 ? -1.990 11.009 -16.390 1.00 52.06 179 SER A CA 1
ATOM 1453 C C . SER A 1 179 ? -2.568 10.410 -15.101 1.00 52.06 179 SER A C 1
ATOM 1455 O O . SER A 1 179 ? -3.273 11.085 -14.352 1.00 52.06 179 SER A O 1
ATOM 1457 N N . GLU A 1 180 ? -2.293 9.133 -14.844 1.00 54.62 180 GLU A N 1
ATOM 1458 C CA . GLU A 1 180 ? -2.784 8.407 -13.689 1.00 54.62 180 GLU A CA 1
ATOM 1459 C C . GLU A 1 180 ? -1.894 8.680 -12.479 1.00 54.62 180 GLU A C 1
ATOM 1461 O O . GLU A 1 180 ? -0.935 7.965 -12.208 1.00 54.62 180 GLU A O 1
ATOM 1466 N N . ASP A 1 181 ? -2.240 9.703 -11.706 1.00 56.62 181 ASP A N 1
ATOM 1467 C CA . ASP A 1 181 ? -1.789 9.775 -10.325 1.00 56.62 181 ASP A CA 1
ATOM 1468 C C . ASP A 1 181 ? -2.592 8.731 -9.528 1.00 56.62 181 ASP A C 1
ATOM 1470 O O . ASP A 1 181 ? -3.668 8.986 -8.988 1.00 56.62 181 ASP A O 1
ATOM 1474 N N . ILE A 1 182 ? -2.092 7.493 -9.518 1.00 57.31 182 ILE A N 1
ATOM 1475 C CA . ILE A 1 182 ? -2.647 6.351 -8.765 1.00 57.31 182 ILE A CA 1
ATOM 1476 C C . ILE A 1 182 ? -2.948 6.766 -7.309 1.00 57.31 182 ILE A C 1
ATOM 1478 O O . ILE A 1 182 ? -3.915 6.311 -6.690 1.00 57.31 182 ILE A O 1
ATOM 1482 N N . TRP A 1 183 ? -2.170 7.718 -6.791 1.00 59.03 183 TRP A N 1
ATOM 1483 C CA . TRP A 1 183 ? -2.285 8.292 -5.459 1.00 59.03 183 TRP A CA 1
ATOM 1484 C C . TRP A 1 183 ? -3.553 9.113 -5.232 1.00 59.03 183 TRP A C 1
ATOM 1486 O O . TRP A 1 183 ? -4.147 8.991 -4.159 1.00 59.03 183 TRP A O 1
ATOM 1496 N N . SER A 1 184 ? -4.012 9.901 -6.206 1.00 55.16 184 SER A N 1
ATOM 1497 C CA . SER A 1 184 ? -5.241 10.692 -6.060 1.00 55.16 184 SER A CA 1
ATOM 1498 C C . SER A 1 184 ? -6.498 9.820 -6.084 1.00 55.16 184 SER A C 1
ATOM 1500 O O . SER A 1 184 ? -7.435 10.105 -5.338 1.00 55.16 184 SER A O 1
ATOM 1502 N N . ARG A 1 185 ? -6.499 8.693 -6.815 1.00 49.59 185 ARG A N 1
ATOM 1503 C CA . ARG A 1 185 ? -7.595 7.699 -6.759 1.00 49.59 185 ARG A CA 1
ATOM 1504 C C . ARG A 1 185 ? -7.686 7.017 -5.392 1.00 49.59 185 ARG A C 1
ATOM 1506 O O . ARG A 1 185 ? -8.777 6.843 -4.864 1.00 49.59 185 ARG A O 1
ATOM 1513 N N . MET A 1 186 ? -6.544 6.677 -4.796 1.00 50.56 186 MET A N 1
ATOM 1514 C CA . MET A 1 186 ? -6.487 5.950 -3.519 1.00 50.56 186 MET A CA 1
ATOM 1515 C C . MET A 1 186 ? -6.681 6.836 -2.276 1.00 50.56 186 MET A C 1
ATOM 1517 O O . MET A 1 186 ? -7.045 6.332 -1.215 1.00 50.56 186 MET A O 1
ATOM 1521 N N . LEU A 1 187 ? -6.425 8.146 -2.370 1.00 49.12 187 LEU A N 1
ATOM 1522 C CA . LEU A 1 187 ? -6.666 9.100 -1.277 1.00 49.12 187 LEU A CA 1
ATOM 1523 C C . LEU A 1 187 ? -8.148 9.483 -1.141 1.00 49.12 187 LEU A C 1
ATOM 1525 O O . LEU A 1 187 ? -8.602 9.730 -0.026 1.00 49.12 187 LEU A O 1
ATOM 1529 N N . MET A 1 188 ? -8.907 9.487 -2.242 1.00 38.97 188 MET A N 1
ATOM 1530 C CA . MET A 1 188 ? -10.347 9.786 -2.235 1.00 38.97 188 MET A CA 1
ATOM 1531 C C . MET A 1 188 ? -11.157 8.766 -1.418 1.00 38.97 188 MET A C 1
ATOM 1533 O O . MET A 1 188 ? -12.091 9.152 -0.719 1.00 38.97 188 MET A O 1
ATOM 1537 N N . ASP A 1 189 ? -10.747 7.496 -1.426 1.00 41.75 189 ASP A N 1
ATOM 1538 C CA . ASP A 1 189 ? -11.416 6.405 -0.699 1.00 41.75 189 ASP A CA 1
ATOM 1539 C C . ASP A 1 189 ? -11.208 6.478 0.830 1.00 41.75 189 ASP A C 1
ATOM 1541 O O . ASP A 1 189 ? -11.973 5.922 1.612 1.00 41.75 189 ASP A O 1
ATOM 1545 N N . LYS A 1 190 ? -10.182 7.210 1.292 1.00 42.47 190 LYS A N 1
ATOM 1546 C CA . LYS A 1 190 ? -9.838 7.330 2.721 1.00 42.47 190 LYS A CA 1
ATOM 1547 C C . LYS A 1 190 ? -10.582 8.438 3.465 1.00 42.47 190 LYS A C 1
ATOM 1549 O O . LYS A 1 190 ? -10.553 8.456 4.690 1.00 42.47 190 LYS A O 1
ATOM 1554 N N . ASN A 1 191 ? -11.226 9.370 2.766 1.00 39.72 191 ASN A N 1
ATOM 1555 C CA . ASN A 1 191 ? -11.679 10.622 3.384 1.00 39.72 191 ASN A CA 1
ATOM 1556 C C . ASN A 1 191 ? -13.119 10.598 3.928 1.00 39.72 191 ASN A C 1
ATOM 1558 O O . ASN A 1 191 ? -13.582 11.623 4.426 1.00 39.72 191 ASN A O 1
ATOM 1562 N N . LYS A 1 192 ? -13.844 9.472 3.864 1.00 38.06 192 LYS A N 1
ATOM 1563 C CA . LYS A 1 192 ? -15.226 9.385 4.368 1.00 38.06 192 LYS A CA 1
ATOM 1564 C C . LYS A 1 192 ? -15.495 8.063 5.089 1.00 38.06 192 LYS A C 1
ATOM 1566 O O . LYS A 1 192 ? -15.852 7.075 4.464 1.00 38.06 192 LYS A O 1
ATOM 1571 N N . VAL A 1 193 ? -15.406 8.068 6.418 1.00 45.72 193 VAL A N 1
ATOM 1572 C CA . VAL A 1 193 ? -15.987 7.011 7.265 1.00 45.72 193 VAL A CA 1
ATOM 1573 C C . VAL A 1 193 ? -17.046 7.660 8.157 1.00 45.72 193 VAL A C 1
ATOM 1575 O O . VAL A 1 193 ? -16.809 7.966 9.319 1.00 45.72 193 VAL A O 1
ATOM 1578 N N . GLY A 1 194 ? -18.214 7.934 7.574 1.00 36.00 194 GLY A N 1
ATOM 1579 C CA . GLY A 1 194 ? -19.354 8.518 8.286 1.00 36.00 194 GLY A CA 1
ATOM 1580 C C . GLY A 1 194 ? -20.179 7.483 9.061 1.00 36.00 194 GLY A C 1
ATOM 1581 O O . GLY A 1 194 ? -20.049 6.271 8.852 1.00 36.00 194 GLY A O 1
ATOM 1582 N N . LEU A 1 195 ? -21.052 7.978 9.945 1.00 35.81 195 LEU A N 1
ATOM 1583 C CA . LEU A 1 195 ? -22.164 7.216 10.542 1.00 35.81 195 LEU A CA 1
ATOM 1584 C C . LEU A 1 195 ? -23.248 6.879 9.507 1.00 35.81 195 LEU A C 1
ATOM 1586 O O . LEU A 1 195 ? -23.947 5.881 9.645 1.00 35.81 195 LEU A O 1
ATOM 1590 N N . TYR A 1 196 ? -23.292 7.650 8.422 1.00 34.97 196 TYR A N 1
ATOM 1591 C CA . TYR A 1 196 ? -24.093 7.404 7.232 1.00 34.97 196 TYR A CA 1
ATOM 1592 C C . TYR A 1 196 ? -23.160 7.059 6.069 1.00 34.97 196 TYR A C 1
ATOM 1594 O O . TYR A 1 196 ? -22.849 7.895 5.227 1.00 34.97 196 TYR A O 1
ATOM 1602 N N . ALA A 1 197 ? -22.707 5.807 6.005 1.00 31.67 197 ALA A N 1
ATOM 1603 C CA . ALA A 1 197 ? -22.149 5.241 4.772 1.00 31.67 197 ALA A CA 1
ATOM 1604 C C . ALA A 1 197 ? -23.266 4.848 3.777 1.00 31.67 197 ALA A C 1
ATOM 1606 O O . ALA A 1 197 ? -23.063 4.015 2.903 1.00 31.67 197 ALA A O 1
ATOM 1607 N N . ASN A 1 198 ? -24.454 5.451 3.901 1.00 30.72 198 ASN A N 1
ATOM 1608 C CA . ASN A 1 198 ? -25.497 5.410 2.890 1.00 30.72 198 ASN A CA 1
ATOM 1609 C C . ASN A 1 198 ? -25.343 6.642 2.009 1.00 30.72 198 ASN A C 1
ATOM 1611 O O . ASN A 1 198 ? -25.862 7.714 2.306 1.00 30.72 198 ASN A O 1
ATOM 1615 N N . ASN A 1 199 ? -24.537 6.489 0.967 1.00 26.23 199 ASN A N 1
ATOM 1616 C CA . ASN A 1 199 ? -24.899 6.843 -0.399 1.00 26.23 199 ASN A CA 1
ATOM 1617 C C . ASN A 1 199 ? -23.635 6.788 -1.236 1.00 26.23 199 ASN A C 1
ATOM 1619 O O . ASN A 1 199 ? -22.806 7.695 -1.207 1.00 26.23 199 ASN A O 1
ATOM 1623 N N . SER A 1 200 ? -23.546 5.710 -2.015 1.00 31.23 200 SER A N 1
ATOM 1624 C CA . SER A 1 200 ? -22.849 5.684 -3.290 1.00 31.23 200 SER A CA 1
ATOM 1625 C C . SER A 1 200 ? -21.466 6.334 -3.268 1.00 31.23 200 SER A C 1
ATOM 1627 O O . SER A 1 200 ? -21.300 7.495 -3.652 1.00 31.23 200 SER A O 1
ATOM 1629 N N . SER A 1 201 ? -20.445 5.516 -3.033 1.00 29.56 201 SER A N 1
ATOM 1630 C CA . SER A 1 201 ? -19.214 5.621 -3.815 1.00 29.56 201 SER A CA 1
ATOM 1631 C C . SER A 1 201 ? -19.563 5.404 -5.297 1.00 29.56 201 SER A C 1
ATOM 1633 O O . SER A 1 201 ? -19.166 4.424 -5.918 1.00 29.56 201 SER A O 1
ATOM 1635 N N . ARG A 1 202 ? -20.337 6.321 -5.898 1.00 29.53 202 ARG A N 1
ATOM 1636 C CA . ARG A 1 202 ? -20.243 6.602 -7.322 1.00 29.53 202 ARG A CA 1
ATOM 1637 C C . ARG A 1 202 ? -18.877 7.244 -7.458 1.00 29.53 202 ARG A C 1
ATOM 1639 O O . ARG A 1 202 ? -18.727 8.462 -7.428 1.00 29.53 202 ARG A O 1
ATOM 1646 N N . VAL A 1 203 ? -17.874 6.376 -7.563 1.00 31.64 203 VAL A N 1
ATOM 1647 C CA . VAL A 1 203 ? -16.690 6.637 -8.361 1.00 31.64 203 VAL A CA 1
ATOM 1648 C C . VAL A 1 203 ? -17.262 7.088 -9.695 1.00 31.64 203 VAL A C 1
ATOM 1650 O O . VAL A 1 203 ? -17.705 6.276 -10.506 1.00 31.64 203 VAL A O 1
ATOM 1653 N N . HIS A 1 204 ? -17.419 8.401 -9.865 1.00 26.22 204 HIS A N 1
ATOM 1654 C CA . HIS A 1 204 ? -17.671 8.944 -11.176 1.00 26.22 204 HIS A CA 1
ATOM 1655 C C . HIS A 1 204 ? -16.488 8.453 -11.998 1.00 26.22 204 HIS A C 1
ATOM 1657 O O . HIS A 1 204 ? -15.349 8.857 -11.763 1.00 26.22 204 HIS A O 1
ATOM 1663 N N . ASN A 1 205 ? -16.766 7.519 -12.906 1.00 32.06 205 ASN A N 1
ATOM 1664 C CA . ASN A 1 205 ? -15.942 7.263 -14.068 1.00 32.06 205 ASN A CA 1
ATOM 1665 C C . ASN A 1 205 ? -15.878 8.598 -14.804 1.00 32.06 205 ASN A C 1
ATOM 1667 O O . ASN A 1 205 ? -16.714 8.875 -15.658 1.00 32.06 205 ASN A O 1
ATOM 1671 N N . ILE A 1 206 ? -14.965 9.474 -14.383 1.00 32.12 206 ILE A N 1
ATOM 1672 C CA . ILE A 1 206 ? -14.628 10.674 -15.127 1.00 32.12 206 ILE A CA 1
ATOM 1673 C C . ILE A 1 206 ? -14.082 10.119 -16.441 1.00 32.12 206 ILE A C 1
ATOM 1675 O O . ILE A 1 206 ? -13.061 9.423 -16.405 1.00 32.12 206 ILE A O 1
ATOM 1679 N N . PRO A 1 207 ? -14.783 10.314 -17.572 1.00 28.59 207 PRO A N 1
ATOM 1680 C CA . PRO A 1 207 ? -14.305 9.807 -18.839 1.00 28.59 207 PRO A CA 1
ATOM 1681 C C . PRO A 1 207 ? -12.930 10.419 -19.082 1.00 28.59 207 PRO A C 1
ATOM 1683 O O . PRO A 1 207 ? -12.749 11.639 -19.063 1.00 28.59 207 PRO A O 1
ATOM 1686 N N . LEU A 1 208 ? -11.954 9.527 -19.221 1.00 40.62 208 LEU A N 1
ATOM 1687 C CA . LEU A 1 208 ? -10.566 9.844 -19.494 1.00 40.62 208 LEU A CA 1
ATOM 1688 C C . LEU A 1 208 ? -10.519 10.723 -20.743 1.00 40.62 208 LEU A C 1
ATOM 1690 O O . LEU A 1 208 ? -10.804 10.247 -21.840 1.00 40.62 208 LEU A O 1
ATOM 1694 N N . LYS A 1 209 ? -10.122 11.989 -20.598 1.00 32.50 209 LYS A N 1
ATOM 1695 C CA . LYS A 1 209 ? -9.499 12.676 -21.726 1.00 32.50 209 LYS A CA 1
ATOM 1696 C C . LYS A 1 209 ? -8.098 12.079 -21.856 1.00 32.50 209 LYS A C 1
ATOM 1698 O O . LYS A 1 209 ? -7.301 12.262 -20.929 1.00 32.50 209 LYS A O 1
ATOM 1703 N N . PRO A 1 210 ? -7.790 11.320 -22.925 1.00 36.59 210 PRO A N 1
ATOM 1704 C CA . PRO A 1 210 ? -6.413 10.934 -23.187 1.00 36.59 210 PRO A CA 1
ATOM 1705 C C . PRO A 1 210 ? -5.588 12.218 -23.236 1.00 36.59 210 PRO A C 1
ATOM 1707 O O . PRO A 1 210 ? -6.032 13.214 -23.805 1.00 36.59 210 PRO A O 1
ATOM 1710 N N . ALA A 1 211 ? -4.432 12.224 -22.574 1.00 41.78 211 ALA A N 1
ATOM 1711 C CA . ALA A 1 211 ? -3.522 13.355 -22.637 1.00 41.78 211 ALA A CA 1
ATOM 1712 C C . ALA A 1 211 ? -3.204 13.625 -24.118 1.00 41.78 211 ALA A C 1
ATOM 1714 O O . ALA A 1 211 ? -2.545 12.821 -24.777 1.00 41.78 211 ALA A O 1
ATOM 1715 N N . GLU A 1 212 ? -3.744 14.722 -24.645 1.00 39.25 212 GLU A N 1
ATOM 1716 C CA . GLU A 1 212 ? -3.599 15.167 -26.027 1.00 39.25 212 GLU A CA 1
ATOM 1717 C C . GLU A 1 212 ? -2.156 15.605 -26.282 1.00 39.25 212 GLU A C 1
ATOM 1719 O O . GLU A 1 212 ? -1.867 16.787 -26.278 1.00 39.25 212 GLU A O 1
ATOM 1724 N N . PHE A 1 213 ? -1.237 14.665 -26.495 1.00 46.59 213 PHE A N 1
ATOM 1725 C CA . PHE A 1 213 ? -0.004 14.899 -27.254 1.00 46.59 213 PHE A CA 1
ATOM 1726 C C . PHE A 1 213 ? 0.436 13.591 -27.919 1.00 46.59 213 PHE A C 1
ATOM 1728 O O . PHE A 1 213 ? 1.440 12.980 -27.564 1.00 46.59 213 PHE A O 1
ATOM 1735 N N . SER A 1 214 ? -0.343 13.156 -28.909 1.00 43.31 214 SER A N 1
ATOM 1736 C CA . SER A 1 214 ? -0.024 12.020 -29.781 1.00 43.31 214 SER A CA 1
ATOM 1737 C C . SER A 1 214 ? 0.717 12.411 -31.065 1.00 43.31 214 SER A C 1
ATOM 1739 O O . SER A 1 214 ? 0.963 11.545 -31.895 1.00 43.31 214 SER A O 1
ATOM 1741 N N . ASN A 1 215 ? 1.132 13.669 -31.241 1.00 45.75 215 ASN A N 1
ATOM 1742 C CA . ASN A 1 215 ? 1.872 14.093 -32.438 1.00 45.75 215 ASN A CA 1
ATOM 1743 C C . ASN A 1 215 ? 3.382 14.210 -32.191 1.00 45.75 215 ASN A C 1
ATOM 1745 O O . ASN A 1 215 ? 4.037 15.143 -32.653 1.00 45.75 215 ASN A O 1
ATOM 1749 N N . VAL A 1 216 ? 3.966 13.245 -31.478 1.00 56.34 216 VAL A N 1
ATOM 1750 C CA . VAL A 1 216 ? 5.411 13.015 -31.587 1.00 56.34 216 VAL A CA 1
ATOM 1751 C C . VAL A 1 216 ? 5.611 12.307 -32.924 1.00 56.34 216 VAL A C 1
ATOM 1753 O O . VAL A 1 216 ? 5.325 11.119 -33.032 1.00 56.34 216 VAL A O 1
ATOM 1756 N N . GLY A 1 217 ? 6.011 13.055 -33.957 1.00 68.38 217 GLY A N 1
ATOM 1757 C CA . GLY A 1 217 ? 6.156 12.525 -35.317 1.00 68.38 217 GLY A CA 1
ATOM 1758 C C . GLY A 1 217 ? 6.917 11.194 -35.355 1.00 68.38 217 GLY A C 1
ATOM 1759 O O . GLY A 1 217 ? 7.854 10.975 -34.583 1.00 68.38 217 GLY A O 1
ATOM 1760 N N . THR A 1 218 ? 6.499 10.294 -36.239 1.00 79.31 218 THR A N 1
ATOM 1761 C CA . THR A 1 218 ? 7.196 9.027 -36.476 1.00 79.31 218 THR A CA 1
ATOM 1762 C C . THR A 1 218 ? 8.406 9.259 -37.370 1.00 79.31 218 THR A C 1
ATOM 1764 O O . THR A 1 218 ? 8.328 10.043 -38.315 1.00 79.31 218 THR A O 1
ATOM 1767 N N . ILE A 1 219 ? 9.504 8.561 -37.102 1.00 81.00 219 ILE A N 1
ATOM 1768 C CA . ILE A 1 219 ? 10.678 8.516 -37.976 1.00 81.00 219 ILE A CA 1
ATOM 1769 C C . ILE A 1 219 ? 10.790 7.100 -38.531 1.00 81.00 219 ILE A C 1
ATOM 1771 O O . ILE A 1 219 ? 10.543 6.132 -37.813 1.00 81.00 219 ILE A O 1
AT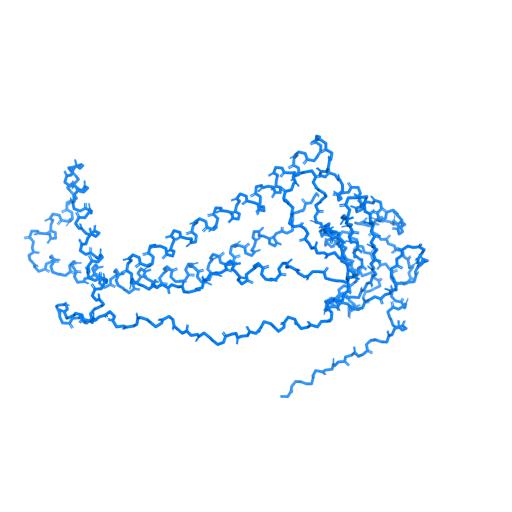OM 1775 N N . ASP A 1 220 ? 11.142 6.988 -39.808 1.00 77.88 220 ASP A N 1
ATOM 1776 C CA . ASP A 1 220 ? 11.547 5.715 -40.392 1.00 77.88 220 ASP A CA 1
ATOM 1777 C C . ASP A 1 220 ? 13.007 5.436 -40.015 1.00 77.88 220 ASP A C 1
ATOM 1779 O O . ASP A 1 220 ? 13.914 6.198 -40.359 1.00 77.88 220 ASP A O 1
ATOM 1783 N N . PHE A 1 221 ? 13.218 4.376 -39.245 1.00 71.06 221 PHE A N 1
ATOM 1784 C CA . PHE A 1 221 ? 14.518 3.919 -38.788 1.00 71.06 221 PHE A CA 1
ATOM 1785 C C . PHE A 1 221 ? 14.755 2.515 -39.349 1.00 71.06 221 PHE A C 1
ATOM 1787 O O . PHE A 1 221 ? 14.212 1.541 -38.838 1.00 71.06 221 PHE A O 1
ATOM 1794 N N . PHE A 1 222 ? 15.545 2.407 -40.423 1.00 70.00 222 PHE A N 1
ATOM 1795 C CA . PHE A 1 222 ? 15.835 1.136 -41.110 1.00 70.00 222 PHE A CA 1
ATOM 1796 C C . PHE A 1 222 ? 14.580 0.346 -41.555 1.00 70.00 222 PHE A C 1
ATOM 1798 O O . PHE A 1 222 ? 14.551 -0.880 -41.463 1.00 70.00 222 PHE A O 1
ATOM 1805 N N . GLY A 1 223 ? 13.539 1.031 -42.042 1.00 71.31 223 GLY A N 1
ATOM 1806 C CA . GLY A 1 223 ? 12.278 0.418 -42.482 1.00 71.31 223 GLY A CA 1
ATOM 1807 C C . GLY A 1 223 ? 11.264 0.215 -41.353 1.00 71.31 223 GLY A C 1
ATOM 1808 O O . GLY A 1 223 ? 10.168 -0.297 -41.586 1.00 71.31 223 GLY A O 1
ATOM 1809 N N . TYR A 1 224 ? 11.612 0.610 -40.127 1.00 78.69 224 TYR A N 1
ATOM 1810 C CA . TYR A 1 224 ? 10.765 0.505 -38.951 1.00 78.69 224 TYR A CA 1
ATOM 1811 C C . TYR A 1 224 ? 10.282 1.892 -38.506 1.00 78.69 224 TYR A C 1
ATOM 1813 O O . TYR A 1 224 ? 11.070 2.792 -38.212 1.00 78.69 224 TYR A O 1
ATOM 1821 N N . LYS A 1 225 ? 8.956 2.078 -38.470 1.00 82.75 225 LYS A N 1
ATOM 1822 C CA . LYS A 1 225 ? 8.320 3.343 -38.077 1.00 82.75 225 LYS A CA 1
ATOM 1823 C C . LYS A 1 225 ? 8.296 3.466 -36.560 1.00 82.75 225 LYS A C 1
ATOM 1825 O O . LYS A 1 225 ? 7.439 2.877 -35.909 1.00 82.75 225 LYS A O 1
ATOM 1830 N N . ALA A 1 226 ? 9.195 4.280 -36.027 1.00 81.38 226 ALA A N 1
ATOM 1831 C CA . ALA A 1 226 ? 9.374 4.450 -34.594 1.00 81.38 226 ALA A CA 1
ATOM 1832 C C . ALA A 1 226 ? 8.986 5.850 -34.119 1.00 81.38 226 ALA A C 1
ATOM 1834 O O . ALA A 1 226 ? 9.026 6.827 -34.877 1.00 81.38 226 ALA A O 1
ATOM 1835 N N . LYS A 1 227 ? 8.650 5.984 -32.835 1.00 84.38 227 LYS A N 1
ATOM 1836 C CA . LYS A 1 227 ? 8.418 7.296 -32.215 1.00 84.38 227 LYS A CA 1
ATOM 1837 C C . LYS A 1 227 ? 9.732 8.079 -32.157 1.00 84.38 227 LYS A C 1
ATOM 1839 O O . LYS A 1 227 ? 10.723 7.600 -31.606 1.00 84.38 227 LYS A O 1
ATOM 1844 N N . ARG A 1 228 ? 9.738 9.333 -32.636 1.00 83.94 228 ARG A N 1
ATOM 1845 C CA . ARG A 1 228 ? 10.936 10.203 -32.620 1.00 83.94 228 ARG A CA 1
ATOM 1846 C C . ARG A 1 228 ? 11.587 10.308 -31.242 1.00 83.94 228 ARG A C 1
ATOM 1848 O O . ARG A 1 228 ? 12.810 10.286 -31.145 1.00 83.94 228 ARG A O 1
ATOM 1855 N N . TRP A 1 229 ? 10.783 10.417 -30.186 1.00 85.62 229 TRP A N 1
ATOM 1856 C CA . TRP A 1 229 ? 11.299 10.497 -28.820 1.00 85.62 229 TRP A CA 1
ATOM 1857 C C . TRP A 1 229 ? 12.029 9.220 -28.401 1.00 85.62 229 TRP A C 1
ATOM 1859 O O . TRP A 1 229 ? 13.129 9.302 -27.872 1.00 85.62 229 TRP A O 1
ATOM 1869 N N . SER A 1 230 ? 11.477 8.047 -28.715 1.00 86.50 230 SER A N 1
ATOM 1870 C CA . SER A 1 230 ? 12.110 6.766 -28.399 1.00 86.50 230 SER A CA 1
ATOM 1871 C C . SER A 1 230 ? 13.448 6.592 -29.113 1.00 86.50 230 SER A C 1
ATOM 1873 O O . SER A 1 230 ? 14.398 6.123 -28.493 1.00 86.50 230 SER A O 1
ATOM 1875 N N . VAL A 1 231 ? 13.569 7.054 -30.364 1.00 86.69 231 VAL A N 1
ATOM 1876 C CA . VAL A 1 231 ? 14.856 7.086 -31.085 1.00 86.69 231 VAL A CA 1
ATOM 1877 C C . VAL A 1 231 ? 15.866 7.992 -30.372 1.00 86.69 231 VAL A C 1
ATOM 1879 O O . VAL A 1 231 ? 16.989 7.571 -30.105 1.00 86.69 231 VAL A O 1
ATOM 1882 N N . ILE A 1 232 ? 15.471 9.221 -30.020 1.00 87.94 232 ILE A N 1
ATOM 1883 C CA . ILE A 1 232 ? 16.348 10.181 -29.328 1.00 87.94 232 ILE A CA 1
ATOM 1884 C C . ILE A 1 232 ? 16.811 9.614 -27.981 1.00 87.94 232 ILE A C 1
ATOM 1886 O O . ILE A 1 232 ? 18.009 9.591 -27.700 1.00 87.94 232 ILE A O 1
ATOM 1890 N N . SER A 1 233 ? 15.878 9.123 -27.167 1.00 89.19 233 SER A N 1
ATOM 1891 C CA . SER A 1 233 ? 16.170 8.565 -25.848 1.00 89.19 233 SER A CA 1
ATOM 1892 C C . SER A 1 233 ? 17.066 7.336 -25.933 1.00 89.19 233 SER A C 1
ATOM 1894 O O . SER A 1 233 ? 18.012 7.227 -25.154 1.00 89.19 233 SER A O 1
ATOM 1896 N N . PHE A 1 234 ? 16.827 6.447 -26.901 1.00 90.44 234 PHE A N 1
ATOM 1897 C CA . PHE A 1 234 ? 17.691 5.296 -27.146 1.00 90.44 234 PHE A CA 1
ATOM 1898 C C . PHE A 1 234 ? 19.127 5.733 -27.448 1.00 90.44 234 PHE A C 1
ATOM 1900 O O . PHE A 1 234 ? 20.054 5.262 -26.793 1.00 90.44 234 PHE A O 1
ATOM 1907 N N . CYS A 1 235 ? 19.318 6.679 -28.374 1.00 89.38 235 CYS A N 1
ATOM 1908 C CA . CYS A 1 235 ? 20.644 7.182 -28.735 1.00 89.38 235 CYS A CA 1
ATOM 1909 C C . CYS A 1 235 ? 21.372 7.823 -27.545 1.00 89.38 235 CYS A C 1
ATOM 1911 O O . CYS A 1 235 ? 22.553 7.555 -27.335 1.00 89.38 235 CYS A O 1
ATOM 1913 N N . VAL A 1 236 ? 20.677 8.638 -26.743 1.00 90.94 236 VAL A N 1
ATOM 1914 C CA . VAL A 1 236 ? 21.260 9.288 -25.556 1.00 90.94 236 VAL A CA 1
ATOM 1915 C C . VAL A 1 236 ? 21.676 8.257 -24.505 1.00 90.94 236 VAL A C 1
ATOM 1917 O O . VAL A 1 236 ? 22.783 8.337 -23.971 1.00 90.94 236 VAL A O 1
ATOM 1920 N N . ILE A 1 237 ? 20.823 7.268 -24.225 1.00 90.56 237 ILE A N 1
ATOM 1921 C CA . ILE A 1 237 ? 21.131 6.196 -23.267 1.00 90.56 237 ILE A CA 1
ATOM 1922 C C . ILE A 1 237 ? 22.307 5.355 -23.766 1.00 90.56 237 ILE A C 1
ATOM 1924 O O . ILE A 1 237 ? 23.226 5.069 -23.000 1.00 90.56 237 ILE A O 1
ATOM 1928 N N . HIS A 1 238 ? 22.306 4.987 -25.047 1.00 89.31 238 HIS A N 1
ATOM 1929 C CA . HIS A 1 238 ? 23.361 4.175 -25.654 1.00 89.31 238 HIS A CA 1
ATOM 1930 C C . HIS A 1 238 ? 24.715 4.897 -25.650 1.00 89.31 238 HIS A C 1
ATOM 1932 O O . HIS A 1 238 ? 25.736 4.311 -25.279 1.00 89.31 238 HIS A O 1
ATOM 1938 N N . LEU A 1 239 ? 24.718 6.202 -25.944 1.00 90.12 239 LEU A N 1
ATOM 1939 C CA . LEU A 1 239 ? 25.895 7.058 -25.805 1.00 90.12 239 LEU A CA 1
ATOM 1940 C C . LEU A 1 239 ? 26.392 7.098 -24.354 1.00 90.12 239 LEU A C 1
ATOM 1942 O O . LEU A 1 239 ? 27.585 6.931 -24.112 1.00 90.12 239 LEU A O 1
ATOM 1946 N N . GLY A 1 240 ? 25.488 7.265 -23.386 1.00 89.94 240 GLY A N 1
ATOM 1947 C CA . GLY A 1 240 ? 25.830 7.248 -21.962 1.00 89.94 240 GLY A CA 1
ATOM 1948 C C . GLY A 1 240 ? 26.485 5.934 -21.527 1.00 89.94 240 GLY A C 1
ATOM 1949 O O . GLY A 1 240 ? 27.539 5.953 -20.894 1.00 89.94 240 GLY A O 1
ATOM 1950 N N . ILE A 1 241 ? 25.917 4.792 -21.928 1.00 88.88 241 ILE A N 1
ATOM 1951 C CA . ILE A 1 241 ? 26.494 3.460 -21.673 1.00 88.88 241 ILE A CA 1
ATOM 1952 C C . ILE A 1 241 ? 27.889 3.348 -22.299 1.00 88.88 241 ILE A C 1
ATOM 1954 O O . ILE A 1 241 ? 28.820 2.859 -21.658 1.00 88.88 241 ILE A O 1
ATOM 1958 N N . SER A 1 242 ? 28.051 3.841 -23.526 1.00 83.94 242 SER A N 1
ATOM 1959 C CA . SER A 1 242 ? 29.331 3.814 -24.238 1.00 83.94 242 SER A CA 1
ATOM 1960 C C . SER A 1 242 ? 30.402 4.644 -23.523 1.00 83.94 242 SER A C 1
ATOM 1962 O O . SER A 1 242 ? 31.526 4.172 -23.356 1.00 83.94 242 SER A O 1
ATOM 1964 N N . ILE A 1 243 ? 30.055 5.841 -23.033 1.00 87.88 243 ILE A N 1
ATOM 1965 C CA . ILE A 1 243 ? 30.955 6.680 -22.226 1.00 87.88 243 ILE A CA 1
ATOM 1966 C C . ILE A 1 243 ? 31.373 5.935 -20.956 1.00 87.88 243 ILE A C 1
ATOM 1968 O O . ILE A 1 243 ? 32.566 5.841 -20.681 1.00 87.88 243 ILE A O 1
ATOM 1972 N N . VAL A 1 244 ? 30.422 5.345 -20.223 1.00 88.81 244 VAL A N 1
ATOM 1973 C CA . VAL A 1 244 ? 30.708 4.560 -19.010 1.00 88.81 244 VAL A CA 1
ATOM 1974 C C . VAL A 1 244 ? 31.678 3.417 -19.320 1.00 88.81 244 VAL A C 1
ATOM 1976 O O . VAL A 1 244 ? 32.676 3.250 -18.621 1.00 88.81 244 VAL A O 1
ATOM 1979 N N . PHE A 1 245 ? 31.449 2.656 -20.392 1.00 87.88 245 PHE A N 1
ATOM 1980 C CA . PHE A 1 245 ? 32.348 1.565 -20.778 1.00 87.88 245 PHE A CA 1
ATOM 1981 C C . PHE A 1 245 ? 33.761 2.051 -21.106 1.00 87.88 245 PHE A C 1
ATOM 1983 O O . PHE A 1 245 ? 34.731 1.416 -20.692 1.00 87.88 245 PHE A O 1
ATOM 1990 N N . ILE A 1 246 ? 33.893 3.191 -21.788 1.00 85.81 246 ILE A N 1
ATOM 1991 C CA . ILE A 1 246 ? 35.195 3.797 -22.086 1.00 85.81 246 ILE A CA 1
ATOM 1992 C C . ILE A 1 246 ? 35.890 4.243 -20.795 1.00 85.81 246 ILE A C 1
ATOM 1994 O O . ILE A 1 246 ? 37.048 3.884 -20.576 1.00 85.81 246 ILE A O 1
ATOM 1998 N N . THR A 1 247 ? 35.193 4.976 -19.923 1.00 91.00 247 THR A N 1
ATOM 1999 C CA . THR A 1 247 ? 35.752 5.507 -18.670 1.00 91.00 247 THR A CA 1
ATOM 2000 C C . THR A 1 247 ? 36.231 4.396 -17.738 1.00 91.00 247 THR A C 1
ATOM 2002 O O . THR A 1 247 ? 37.311 4.508 -17.164 1.00 91.00 247 THR A O 1
ATOM 2005 N N . TYR A 1 248 ? 35.479 3.299 -17.625 1.00 91.88 248 TYR A N 1
ATOM 2006 C CA . TYR A 1 248 ? 35.853 2.152 -16.789 1.00 91.88 248 TYR A CA 1
ATOM 2007 C C . TYR A 1 248 ? 36.722 1.114 -17.514 1.00 91.88 248 TYR A C 1
ATOM 2009 O O . TYR A 1 248 ? 36.971 0.041 -16.969 1.00 91.88 248 TYR A O 1
ATOM 2017 N N . GLN A 1 249 ? 37.175 1.405 -18.740 1.00 85.31 249 GLN A N 1
ATOM 2018 C CA . GLN A 1 249 ? 37.933 0.482 -19.597 1.00 85.31 249 GLN A CA 1
ATOM 2019 C C . GLN A 1 249 ? 37.269 -0.899 -19.751 1.00 85.31 249 GLN A C 1
ATOM 2021 O O . GLN A 1 249 ? 37.934 -1.910 -19.995 1.00 85.31 249 GLN A O 1
ATOM 2026 N N . TYR A 1 250 ? 35.944 -0.948 -19.632 1.00 81.69 250 TYR A N 1
ATOM 2027 C CA . TYR A 1 250 ? 35.178 -2.175 -19.727 1.00 81.69 250 TYR A CA 1
ATOM 2028 C C . TYR A 1 250 ? 35.065 -2.579 -21.198 1.00 81.69 250 TYR A C 1
ATOM 2030 O O . TYR A 1 250 ? 34.394 -1.927 -21.996 1.00 81.69 250 TYR A O 1
ATOM 2038 N N . LYS A 1 251 ? 35.760 -3.656 -21.574 1.00 77.88 251 LYS A N 1
ATOM 2039 C CA . LYS A 1 251 ? 35.822 -4.163 -22.953 1.00 77.88 251 LYS A CA 1
ATOM 2040 C C . LYS A 1 251 ? 35.234 -5.573 -23.029 1.00 77.88 251 LYS A C 1
ATOM 2042 O O . LYS A 1 251 ? 35.993 -6.541 -23.102 1.00 77.88 251 LYS A O 1
ATOM 2047 N N . PRO A 1 252 ? 33.901 -5.725 -23.000 1.00 81.06 252 PRO A N 1
ATOM 2048 C CA . PRO A 1 252 ? 33.286 -7.040 -23.084 1.00 81.06 252 PRO A CA 1
ATOM 2049 C C . PRO A 1 252 ? 33.576 -7.661 -24.457 1.00 81.06 252 PRO A C 1
ATOM 2051 O O . PRO A 1 252 ? 33.326 -7.058 -25.505 1.00 81.06 252 PRO A O 1
ATOM 2054 N N . SER A 1 253 ? 34.116 -8.881 -24.445 1.00 83.81 253 SER A N 1
ATOM 2055 C CA . SER A 1 253 ? 34.544 -9.618 -25.643 1.00 83.81 253 SER A CA 1
ATOM 2056 C C . SER A 1 253 ? 33.418 -9.785 -26.667 1.00 83.81 253 SER A C 1
ATOM 2058 O O . SER A 1 253 ? 33.658 -9.654 -27.866 1.00 83.81 253 SER A O 1
ATOM 2060 N N . LEU A 1 254 ? 32.184 -9.988 -26.196 1.00 81.69 254 LEU A N 1
ATOM 2061 C CA . LEU A 1 254 ? 30.994 -10.143 -27.032 1.00 81.69 254 LEU A CA 1
ATOM 2062 C C . LEU A 1 254 ? 30.630 -8.861 -27.800 1.00 81.69 254 LEU A C 1
ATOM 2064 O O . LEU A 1 254 ? 30.393 -8.929 -29.002 1.00 81.69 254 LEU A O 1
ATOM 2068 N N . LEU A 1 255 ? 30.638 -7.686 -27.155 1.00 80.50 255 LEU A N 1
ATOM 2069 C CA . LEU A 1 255 ? 30.367 -6.426 -27.867 1.00 80.50 255 LEU A CA 1
ATOM 2070 C C . LEU A 1 255 ? 31.481 -6.105 -28.858 1.00 80.50 255 LEU A C 1
ATOM 2072 O O . LEU A 1 255 ? 31.196 -5.659 -29.961 1.00 80.50 255 LEU A O 1
ATOM 2076 N N . LYS A 1 256 ? 32.743 -6.376 -28.504 1.00 81.38 256 LYS A N 1
ATOM 2077 C CA . LYS A 1 256 ? 33.865 -6.199 -29.434 1.00 81.38 256 LYS A CA 1
ATOM 2078 C C . LYS A 1 256 ? 33.702 -7.077 -30.680 1.00 81.38 256 LYS A C 1
ATOM 2080 O O . LYS A 1 256 ? 33.949 -6.612 -31.786 1.00 81.38 256 LYS A O 1
ATOM 2085 N N . PHE A 1 257 ? 33.261 -8.323 -30.509 1.00 84.94 257 PHE A N 1
ATOM 2086 C CA . PHE A 1 257 ? 32.953 -9.219 -31.622 1.00 84.94 257 PHE A CA 1
ATOM 2087 C C . PHE A 1 257 ? 31.798 -8.693 -32.487 1.00 84.94 257 PHE A C 1
ATOM 2089 O O . PHE A 1 257 ? 31.937 -8.638 -33.707 1.00 84.94 257 PHE A O 1
ATOM 2096 N N . LEU A 1 258 ? 30.698 -8.249 -31.865 1.00 85.38 258 LEU A N 1
ATOM 2097 C CA . LEU A 1 258 ? 29.545 -7.679 -32.571 1.00 85.38 258 LEU A CA 1
ATOM 2098 C C . LEU A 1 258 ? 29.923 -6.415 -33.361 1.00 85.38 258 LEU A C 1
ATOM 2100 O O . LEU A 1 258 ? 29.566 -6.313 -34.531 1.00 85.38 258 LEU A O 1
ATOM 2104 N N . PHE A 1 259 ? 30.687 -5.495 -32.760 1.00 84.06 259 PHE A N 1
ATOM 2105 C CA . PHE A 1 259 ? 31.085 -4.224 -33.381 1.00 84.06 259 PHE A CA 1
ATOM 2106 C C . PHE A 1 259 ? 32.179 -4.348 -34.447 1.00 84.06 259 PHE A C 1
ATOM 2108 O O . PHE A 1 259 ? 32.314 -3.467 -35.290 1.00 84.06 259 PHE A O 1
ATOM 2115 N N . ASN A 1 260 ? 32.935 -5.447 -34.458 1.00 87.88 260 ASN A N 1
ATOM 2116 C CA . ASN A 1 260 ? 33.905 -5.728 -35.518 1.00 87.88 260 ASN A CA 1
ATOM 2117 C C . ASN A 1 260 ? 33.248 -6.222 -36.820 1.00 87.88 260 ASN A C 1
ATOM 2119 O O . ASN A 1 260 ? 33.932 -6.364 -37.833 1.00 87.88 260 ASN A O 1
ATOM 2123 N N . ASN A 1 261 ? 31.943 -6.511 -36.807 1.00 92.25 261 ASN A N 1
ATOM 2124 C CA . ASN A 1 261 ? 31.197 -6.961 -37.973 1.00 92.25 261 ASN A CA 1
ATOM 2125 C C . ASN A 1 261 ? 29.999 -6.031 -38.233 1.00 92.25 261 ASN A C 1
ATOM 2127 O O . ASN A 1 261 ? 29.082 -5.930 -37.417 1.00 92.25 261 ASN A O 1
ATOM 2131 N N . ASN A 1 262 ? 29.984 -5.378 -39.399 1.00 87.12 262 ASN A N 1
ATOM 2132 C CA . ASN A 1 262 ? 28.957 -4.390 -39.753 1.00 87.12 262 ASN A CA 1
ATOM 2133 C C . ASN A 1 262 ? 27.534 -4.973 -39.747 1.00 87.12 262 ASN A C 1
ATOM 2135 O O . ASN A 1 262 ? 26.601 -4.308 -39.301 1.00 87.12 262 ASN A O 1
ATOM 2139 N N . PHE A 1 263 ? 27.362 -6.219 -40.200 1.00 89.25 263 PHE A N 1
ATOM 2140 C CA . PHE A 1 263 ? 26.057 -6.881 -40.213 1.00 89.25 263 PHE A CA 1
ATOM 2141 C C . PHE A 1 263 ? 25.567 -7.167 -38.789 1.00 89.25 263 PHE A C 1
ATOM 2143 O O . PHE A 1 263 ? 24.447 -6.805 -38.435 1.00 89.25 263 PHE A O 1
ATOM 2150 N N . LEU A 1 264 ? 26.427 -7.737 -37.937 1.00 88.69 264 LEU A N 1
ATOM 2151 C CA . LEU A 1 264 ? 26.083 -8.019 -36.539 1.00 88.69 264 LEU A CA 1
ATOM 2152 C C . LEU A 1 264 ? 25.814 -6.743 -35.734 1.00 88.69 264 LEU A C 1
ATOM 2154 O O . LEU A 1 264 ? 24.925 -6.734 -34.884 1.00 88.69 264 LEU A O 1
ATOM 2158 N N . THR A 1 265 ? 26.536 -5.661 -36.030 1.00 87.88 265 THR A N 1
ATOM 2159 C CA . THR A 1 265 ? 26.292 -4.338 -35.441 1.00 87.88 265 THR A CA 1
ATOM 2160 C C . THR A 1 265 ? 24.896 -3.832 -35.787 1.00 87.88 265 THR A C 1
ATOM 2162 O O . THR A 1 265 ? 24.164 -3.384 -34.906 1.00 87.88 265 THR A O 1
ATOM 2165 N N . LEU A 1 266 ? 24.498 -3.947 -37.057 1.00 86.81 266 LEU A N 1
ATOM 2166 C CA . LEU A 1 266 ? 23.178 -3.525 -37.516 1.00 86.81 266 LEU A CA 1
ATOM 2167 C C . LEU A 1 266 ? 22.071 -4.376 -36.875 1.00 86.81 266 LEU A C 1
ATOM 2169 O O . LEU A 1 266 ? 21.116 -3.819 -36.336 1.00 86.81 266 LEU A O 1
ATOM 2173 N N . CYS A 1 267 ? 22.234 -5.703 -36.832 1.00 88.44 267 CYS A N 1
ATOM 2174 C CA . CYS A 1 267 ? 21.310 -6.594 -36.124 1.00 88.44 267 CYS A CA 1
ATOM 2175 C C . CYS A 1 267 ? 21.188 -6.233 -34.636 1.00 88.44 267 CYS A C 1
ATOM 2177 O O . CYS A 1 267 ? 20.079 -6.164 -34.110 1.00 88.44 267 CYS A O 1
ATOM 2179 N N . TYR A 1 268 ? 22.308 -5.963 -33.962 1.00 89.75 268 TYR A N 1
ATOM 2180 C CA . TYR A 1 268 ? 22.3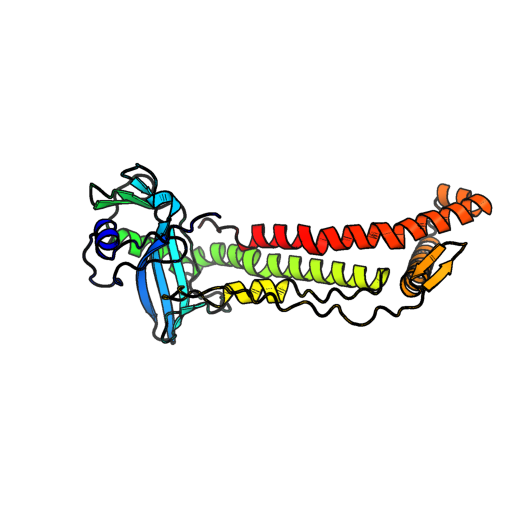24 -5.549 -32.561 1.00 89.75 268 TYR A CA 1
ATOM 2181 C C . TYR A 1 268 ? 21.540 -4.252 -32.335 1.00 89.75 268 TYR A C 1
ATOM 2183 O O . TYR A 1 268 ? 20.740 -4.192 -31.402 1.00 89.75 268 TYR A O 1
ATOM 2191 N N . ILE A 1 269 ? 21.732 -3.238 -33.185 1.00 89.06 269 ILE A N 1
ATOM 2192 C CA . ILE A 1 269 ? 21.028 -1.955 -33.076 1.00 89.06 269 ILE A CA 1
ATOM 2193 C C . ILE A 1 269 ? 19.523 -2.154 -33.273 1.00 89.06 269 ILE A C 1
ATOM 2195 O O . ILE A 1 269 ? 18.748 -1.703 -32.433 1.00 89.06 269 ILE A O 1
ATOM 2199 N N . VAL A 1 270 ? 19.108 -2.867 -34.326 1.00 87.62 270 VAL A N 1
ATOM 2200 C CA . VAL A 1 270 ? 17.685 -3.108 -34.625 1.00 87.62 270 VAL A CA 1
ATOM 2201 C C . VAL A 1 270 ? 17.006 -3.883 -33.497 1.00 87.62 270 VAL A C 1
ATOM 2203 O O . VAL A 1 270 ? 15.957 -3.467 -33.010 1.00 87.62 270 VAL A O 1
ATOM 2206 N N . VAL A 1 271 ? 17.616 -4.978 -33.033 1.00 88.06 271 VAL A N 1
ATOM 2207 C CA . VAL A 1 271 ? 17.045 -5.803 -31.959 1.00 88.06 271 VAL A CA 1
ATOM 2208 C C . VAL A 1 271 ? 16.999 -5.025 -30.646 1.00 88.06 271 VAL A C 1
ATOM 2210 O O . VAL A 1 271 ? 15.961 -4.998 -29.988 1.00 88.06 271 VAL A O 1
ATOM 2213 N N . SER A 1 272 ? 18.086 -4.345 -30.275 1.00 89.62 272 SER A N 1
ATOM 2214 C CA . SER A 1 272 ? 18.142 -3.557 -29.036 1.00 89.62 272 SER A CA 1
ATOM 2215 C C . SER A 1 272 ? 17.124 -2.421 -29.045 1.00 89.62 272 SER A C 1
ATOM 2217 O O . SER A 1 272 ? 16.493 -2.155 -28.024 1.00 89.62 272 SER A O 1
ATOM 2219 N N . PHE A 1 273 ? 16.930 -1.776 -30.197 1.00 89.50 273 PHE A N 1
ATOM 2220 C CA . PHE A 1 273 ? 15.946 -0.718 -30.356 1.00 89.50 273 PHE A CA 1
ATOM 2221 C C . PHE A 1 273 ? 14.507 -1.245 -30.272 1.00 89.50 273 PHE A C 1
ATOM 2223 O O . PHE A 1 273 ? 13.697 -0.672 -29.549 1.00 89.50 273 PHE A O 1
ATOM 2230 N N . ALA A 1 274 ? 14.199 -2.376 -30.916 1.00 86.38 274 ALA A N 1
ATOM 2231 C CA . ALA A 1 274 ? 12.887 -3.017 -30.806 1.00 86.38 274 ALA A CA 1
ATOM 2232 C C . ALA A 1 274 ? 12.562 -3.413 -29.352 1.00 86.38 274 ALA A C 1
ATOM 2234 O O . ALA A 1 274 ? 11.455 -3.172 -28.862 1.00 86.38 274 ALA A O 1
ATOM 2235 N N . PHE A 1 275 ? 13.548 -3.953 -28.624 1.00 86.50 275 PHE A N 1
ATOM 2236 C CA . PHE A 1 275 ? 13.425 -4.214 -27.187 1.00 86.50 275 PHE A CA 1
ATOM 2237 C C . PHE A 1 275 ? 13.170 -2.929 -26.388 1.00 86.50 275 PHE A C 1
ATOM 2239 O O . PHE A 1 275 ? 12.318 -2.914 -25.498 1.00 86.50 275 PHE A O 1
ATOM 2246 N N . PHE A 1 276 ? 13.888 -1.853 -26.712 1.00 88.94 276 PHE A N 1
ATOM 2247 C CA . PHE A 1 276 ? 13.780 -0.567 -26.032 1.00 88.94 276 PHE A CA 1
ATOM 2248 C C . PHE A 1 276 ? 12.432 0.129 -26.257 1.00 88.94 276 PHE A C 1
ATOM 2250 O O . PHE A 1 276 ? 11.885 0.693 -25.314 1.00 88.94 276 PHE A O 1
ATOM 2257 N N . GLU A 1 277 ? 11.883 0.092 -27.472 1.00 85.44 277 GLU A N 1
ATOM 2258 C CA . GLU A 1 277 ? 10.624 0.775 -27.787 1.00 85.44 277 GLU A CA 1
ATOM 2259 C C . GLU A 1 277 ? 9.386 -0.035 -27.382 1.00 85.44 277 GLU A C 1
ATOM 2261 O O . GLU A 1 277 ? 8.404 0.546 -26.922 1.00 85.44 277 GLU A O 1
ATOM 2266 N N . SER A 1 278 ? 9.414 -1.362 -27.522 1.00 84.94 278 SER A N 1
ATOM 2267 C CA . SER A 1 278 ? 8.235 -2.192 -27.253 1.00 84.94 278 SER A CA 1
ATOM 2268 C C . SER A 1 278 ? 8.257 -2.785 -25.846 1.00 84.94 278 SER A C 1
ATOM 2270 O O . SER A 1 278 ? 7.354 -2.548 -25.043 1.00 84.94 278 SER A O 1
ATOM 2272 N N . LEU A 1 279 ? 9.299 -3.556 -25.526 1.00 85.38 279 LEU A N 1
ATOM 2273 C CA . LEU A 1 279 ? 9.285 -4.437 -24.359 1.00 85.38 279 LEU A CA 1
ATOM 2274 C C . LEU A 1 279 ? 9.473 -3.669 -23.044 1.00 85.38 279 LEU A C 1
ATOM 2276 O O . LEU A 1 279 ? 8.801 -3.955 -22.049 1.00 85.38 279 LEU A O 1
ATOM 2280 N N . ILE A 1 280 ? 10.360 -2.668 -23.022 1.00 86.56 280 ILE A N 1
ATOM 2281 C CA . ILE A 1 280 ? 10.595 -1.878 -21.805 1.00 86.56 280 ILE A CA 1
ATOM 2282 C C . ILE A 1 280 ? 9.346 -1.062 -21.420 1.00 86.56 280 ILE A C 1
ATOM 2284 O O . ILE A 1 280 ? 8.906 -1.169 -20.275 1.00 86.56 280 ILE A O 1
ATOM 2288 N N . PRO A 1 281 ? 8.697 -0.300 -22.321 1.00 85.94 281 PRO A N 1
ATOM 2289 C CA . PRO A 1 281 ? 7.488 0.435 -21.958 1.00 85.94 281 PRO A CA 1
ATOM 2290 C C . PRO A 1 281 ? 6.335 -0.473 -21.529 1.00 85.94 281 PRO A C 1
ATOM 2292 O O . PRO A 1 281 ? 5.627 -0.145 -20.579 1.00 85.94 281 PRO A O 1
ATOM 2295 N N . GLU A 1 282 ? 6.149 -1.622 -22.183 1.00 85.81 282 GLU A N 1
ATOM 2296 C CA . GLU A 1 282 ? 5.096 -2.574 -21.820 1.00 85.81 282 GLU A CA 1
ATOM 2297 C C . GLU A 1 282 ? 5.314 -3.168 -20.421 1.00 85.81 282 GLU A C 1
ATOM 2299 O O . GLU A 1 282 ? 4.400 -3.172 -19.592 1.00 85.81 282 GLU A O 1
ATOM 2304 N N . THR A 1 283 ? 6.542 -3.589 -20.110 1.00 85.44 283 THR A N 1
ATOM 2305 C CA . THR A 1 283 ? 6.884 -4.107 -18.776 1.00 85.44 283 THR A CA 1
ATOM 2306 C C . THR A 1 283 ? 6.734 -3.039 -17.692 1.00 85.44 283 THR A C 1
ATOM 2308 O O . THR A 1 283 ? 6.150 -3.318 -16.641 1.00 85.44 283 THR A O 1
ATOM 2311 N N . LEU A 1 284 ? 7.169 -1.801 -17.955 1.00 84.31 284 LEU A N 1
ATOM 2312 C CA . LEU A 1 284 ? 6.987 -0.669 -17.041 1.00 84.31 284 LEU A CA 1
ATOM 2313 C C . LEU A 1 284 ? 5.505 -0.373 -16.785 1.00 84.31 284 LEU A C 1
ATOM 2315 O O . LEU A 1 284 ? 5.124 -0.214 -15.629 1.00 84.31 284 LEU A O 1
ATOM 2319 N N . LYS A 1 285 ? 4.654 -0.386 -17.819 1.00 83.25 285 LYS A N 1
ATOM 2320 C CA . LYS A 1 285 ? 3.197 -0.205 -17.671 1.00 83.25 285 LYS A CA 1
ATOM 2321 C C . LYS A 1 285 ? 2.559 -1.296 -16.818 1.00 83.25 285 LYS A C 1
ATOM 2323 O O . LYS A 1 285 ? 1.692 -1.013 -15.994 1.00 83.25 285 LYS A O 1
ATOM 2328 N N . ILE A 1 286 ? 2.963 -2.554 -16.997 1.00 84.06 286 ILE A N 1
ATOM 2329 C CA . ILE A 1 286 ? 2.466 -3.664 -16.170 1.00 84.06 286 ILE A CA 1
ATOM 2330 C C . ILE A 1 286 ? 2.877 -3.456 -14.704 1.00 84.06 286 ILE A C 1
ATOM 2332 O O . ILE A 1 286 ? 2.058 -3.639 -13.796 1.00 84.06 286 ILE A O 1
ATOM 2336 N N . LEU A 1 287 ? 4.122 -3.038 -14.469 1.00 82.62 287 LEU A N 1
ATOM 2337 C CA . LEU A 1 287 ? 4.641 -2.736 -13.137 1.00 82.62 287 LEU A CA 1
ATOM 2338 C C . LEU A 1 287 ? 3.868 -1.592 -12.464 1.00 82.62 287 LEU A C 1
ATOM 2340 O O . LEU A 1 287 ? 3.384 -1.775 -11.344 1.00 82.62 287 LEU A O 1
ATOM 2344 N N . THR A 1 288 ? 3.696 -0.455 -13.142 1.00 79.62 288 THR A N 1
ATOM 2345 C CA . THR A 1 288 ? 3.010 0.723 -12.585 1.00 79.62 288 THR A CA 1
ATOM 2346 C C . THR A 1 288 ? 1.513 0.491 -12.410 1.00 79.62 288 THR A C 1
ATOM 2348 O O . THR A 1 288 ? 0.960 0.849 -11.378 1.00 79.62 288 THR A O 1
ATOM 2351 N N . ASN A 1 289 ? 0.844 -0.167 -13.361 1.00 77.06 289 ASN A N 1
ATOM 2352 C CA . ASN A 1 289 ? -0.622 -0.220 -13.366 1.00 77.06 289 ASN A CA 1
ATOM 2353 C C . ASN A 1 289 ? -1.192 -1.435 -12.625 1.00 77.06 289 ASN A C 1
ATOM 2355 O O . ASN A 1 289 ? -2.337 -1.399 -12.180 1.00 77.06 289 ASN A O 1
ATOM 2359 N N . LYS A 1 290 ? -0.431 -2.532 -12.500 1.00 78.25 290 LYS A N 1
ATOM 2360 C CA . LYS A 1 290 ? -0.913 -3.768 -11.856 1.00 78.25 290 LYS A CA 1
ATOM 2361 C C . LYS A 1 290 ? -0.136 -4.114 -10.595 1.00 78.25 290 LYS A C 1
ATOM 2363 O O . LYS A 1 290 ? -0.737 -4.414 -9.565 1.00 78.25 290 LYS A O 1
ATOM 2368 N N . PHE A 1 291 ? 1.192 -4.102 -10.664 1.00 79.69 291 PHE A N 1
ATOM 2369 C CA . PHE A 1 291 ? 2.023 -4.630 -9.583 1.00 79.69 291 PHE A CA 1
ATOM 2370 C C . PHE A 1 291 ? 2.105 -3.679 -8.385 1.00 79.69 291 PHE A C 1
ATOM 2372 O O . PHE A 1 291 ? 1.817 -4.090 -7.258 1.00 79.69 291 PHE A O 1
ATOM 2379 N N . ILE A 1 292 ? 2.436 -2.407 -8.624 1.00 78.56 292 ILE A N 1
ATOM 2380 C CA . ILE A 1 292 ? 2.560 -1.388 -7.574 1.00 78.56 292 ILE A CA 1
ATOM 2381 C C . ILE A 1 292 ? 1.240 -1.188 -6.814 1.00 78.56 292 ILE A C 1
ATOM 2383 O O . ILE A 1 292 ? 1.272 -1.285 -5.584 1.00 78.56 292 ILE A O 1
ATOM 2387 N N . PRO A 1 293 ? 0.074 -1.011 -7.472 1.00 71.69 293 PRO A N 1
ATOM 2388 C CA . PRO A 1 293 ? -1.204 -0.892 -6.777 1.00 71.69 293 PRO A CA 1
ATOM 2389 C C . PRO A 1 293 ? -1.527 -2.111 -5.914 1.00 71.69 293 PRO A C 1
ATOM 2391 O O . PRO A 1 293 ? -2.000 -1.966 -4.790 1.00 71.69 293 PRO A O 1
ATOM 2394 N N . ASN A 1 294 ? -1.229 -3.320 -6.398 1.00 73.62 294 ASN A N 1
ATOM 2395 C CA . ASN A 1 294 ? -1.495 -4.551 -5.657 1.00 73.62 294 ASN A CA 1
ATOM 2396 C C . ASN A 1 294 ? -0.597 -4.677 -4.413 1.00 73.62 294 ASN A C 1
ATOM 2398 O O . ASN A 1 294 ? -1.083 -4.976 -3.322 1.00 73.62 294 ASN A O 1
ATOM 2402 N N . ILE A 1 295 ? 0.704 -4.398 -4.545 1.00 74.81 295 ILE A N 1
ATOM 2403 C CA . ILE A 1 295 ? 1.633 -4.364 -3.404 1.00 74.81 295 ILE A CA 1
ATOM 2404 C C . ILE A 1 295 ? 1.219 -3.295 -2.400 1.00 74.81 295 ILE A C 1
ATOM 2406 O O . ILE A 1 295 ? 1.176 -3.560 -1.198 1.00 74.81 295 ILE A O 1
ATOM 2410 N N . PHE A 1 296 ? 0.888 -2.104 -2.888 1.00 70.50 296 PHE A N 1
ATOM 2411 C CA . PHE A 1 296 ? 0.452 -1.001 -2.054 1.00 70.50 296 PHE A CA 1
ATOM 2412 C C . PHE A 1 296 ? -0.809 -1.359 -1.266 1.00 70.50 296 PHE A C 1
ATOM 2414 O O . PHE A 1 296 ? -0.815 -1.224 -0.043 1.00 70.50 296 PHE A O 1
ATOM 2421 N N . ASN A 1 297 ? -1.832 -1.899 -1.932 1.00 63.72 297 ASN A N 1
ATOM 2422 C CA . ASN A 1 297 ? -3.058 -2.351 -1.283 1.00 63.72 297 ASN A CA 1
ATOM 2423 C C . ASN A 1 297 ? -2.753 -3.413 -0.222 1.00 63.72 297 ASN A C 1
ATOM 2425 O O . ASN A 1 297 ? -3.195 -3.295 0.917 1.00 63.72 297 ASN A O 1
ATOM 2429 N N . LYS A 1 298 ? -1.916 -4.404 -0.542 1.00 66.94 298 LYS A N 1
ATOM 2430 C CA . LYS A 1 298 ? -1.506 -5.429 0.427 1.00 66.94 298 LYS A CA 1
ATOM 2431 C C . LYS A 1 298 ? -0.767 -4.866 1.635 1.00 66.94 298 LYS A C 1
ATOM 2433 O O . LYS A 1 298 ? -0.852 -5.468 2.696 1.00 66.94 298 LYS A O 1
ATOM 2438 N N . ILE A 1 299 ? -0.024 -3.772 1.488 1.00 66.25 299 ILE A N 1
ATOM 2439 C CA . ILE A 1 299 ? 0.769 -3.157 2.560 1.00 66.25 299 ILE A CA 1
ATOM 2440 C C . ILE A 1 299 ? -0.076 -2.208 3.410 1.00 66.25 299 ILE A C 1
ATOM 2442 O O . ILE A 1 299 ? -0.001 -2.259 4.636 1.00 66.25 299 ILE A O 1
ATOM 2446 N N . VAL A 1 300 ? -0.894 -1.369 2.776 1.00 58.03 300 VAL A N 1
ATOM 2447 C CA . VAL A 1 300 ? -1.727 -0.370 3.456 1.00 58.03 300 VAL A CA 1
ATOM 2448 C C . VAL A 1 300 ? -2.954 -0.991 4.100 1.00 58.03 300 VAL A C 1
ATOM 2450 O O . VAL A 1 300 ? -3.283 -0.626 5.226 1.00 58.03 300 VAL A O 1
ATOM 2453 N N . PHE A 1 301 ? -3.599 -1.948 3.430 1.00 52.47 301 PHE A N 1
ATOM 2454 C CA . PHE A 1 301 ? -4.726 -2.696 3.990 1.00 52.47 301 PHE A CA 1
ATOM 2455 C C . PHE A 1 301 ? -4.280 -3.920 4.791 1.00 52.47 301 PHE A C 1
ATOM 2457 O O . PHE A 1 301 ? -5.125 -4.675 5.274 1.00 52.47 301 PHE A O 1
ATOM 2464 N N . LYS A 1 302 ? -2.966 -4.124 4.986 1.00 53.31 302 LYS A N 1
ATOM 2465 C CA . LYS A 1 302 ? -2.498 -5.106 5.963 1.00 53.31 302 LYS A CA 1
ATOM 2466 C C . LYS A 1 302 ? -3.010 -4.671 7.326 1.00 53.31 302 LYS A C 1
ATOM 2468 O O . LYS A 1 302 ? -2.528 -3.683 7.883 1.00 53.31 302 LYS A O 1
ATOM 2473 N N . SER A 1 303 ? -3.961 -5.418 7.880 1.00 47.78 303 SER A N 1
ATOM 2474 C CA . SER A 1 303 ? -4.338 -5.240 9.273 1.00 47.78 303 SER A CA 1
ATOM 2475 C C . SER A 1 303 ? -3.081 -5.453 10.117 1.00 47.78 303 SER A C 1
ATOM 2477 O O . SER A 1 303 ? -2.433 -6.507 10.099 1.00 47.78 303 SER A O 1
ATOM 2479 N N . ILE A 1 304 ? -2.651 -4.396 10.801 1.00 51.62 304 ILE A N 1
ATOM 2480 C CA . ILE A 1 304 ? -1.531 -4.501 11.724 1.00 51.62 304 ILE A CA 1
ATOM 2481 C C . ILE A 1 304 ? -2.103 -5.191 12.953 1.00 51.62 304 ILE A C 1
ATOM 2483 O O . ILE A 1 304 ? -2.749 -4.546 13.770 1.00 51.62 304 ILE A O 1
ATOM 2487 N N . LYS A 1 305 ? -1.886 -6.508 13.054 1.00 49.50 305 LYS A N 1
ATOM 2488 C CA . LYS A 1 305 ? -2.181 -7.265 14.275 1.00 49.50 305 LYS A CA 1
ATOM 2489 C C . LYS A 1 305 ? -1.448 -6.596 15.444 1.00 49.50 305 LYS A C 1
ATOM 2491 O O . LYS A 1 305 ? -0.207 -6.518 15.415 1.00 49.50 305 LYS A O 1
ATOM 2496 N N . VAL A 1 306 ? -2.231 -6.062 16.384 1.00 47.81 306 VAL A N 1
ATOM 2497 C CA . VAL A 1 306 ? -1.793 -5.372 17.611 1.00 47.81 306 VAL A CA 1
ATOM 2498 C C . VAL A 1 306 ? -1.365 -6.370 18.674 1.00 47.81 306 VAL A C 1
ATOM 2500 O O . VAL A 1 306 ? -1.995 -7.443 18.770 1.00 47.81 306 VAL A O 1
#

Foldseek 3Di:
DDDPPPPPCDLVNLCLQQPDDQPFWDRWDDAPFWIWIWGWADDPVQKIKIWTKTFGPVQVPDPDLKTWIWIKIAIAGDDPFGGFRHPPPDQLAFDIAIDGRQKIARSVVRFIDGVHDTDDPVRVVVVNVCNRNLLNDDPSVVVVSVVCCCLPPVVLVVLVVVLVVLQVVLCQQAVDRDPDPVVVVVVVVRGDDGPCNPDDPPPPPPPDPRPPDPPQPWDQDVNDTARPSNVVSVVVVVVVVVVVCVVVVPDPPVVVVQVVDPVSVVVCVVVVSCCSHPVSSVVSCCCNPPVSVVVSCCRNVVRPDD

pLDDT: mean 71.25, std 17.15, range [23.5, 92.25]

Secondary structure (DSSP, 8-state):
----------HHHHHHH--S--TTSPPPEE-SSEEEEEEEEE-TTSEEEEEEEEEEHHHHHSS-SEEEEEEEEEEEEEETTEEEE----STTS---EEEEEEEEEETTTTEEEETTEEE-HHHHHHHHHHHHHGGGSHHHHHHHHHHHIIIIIIHHHHHHHHHHHHHHHHHHHH-------HHHHHHHTTS--BS---S------------S-----EEEETTEEEEHHHHHHHHHHHHHHHHHHHHTT---HHHHHHHTSHHHHHHHHHHHHHIIIIIHHHHHHHIIIIIHHHHHHHHHSS----